Protein AF-A0A1B6JDX1-F1 (afdb_monomer_lite)

Secondary structure (DSSP, 8-state):
---------TT--BHHHHHHHHHHHHHGGGGTSTTHHHHEEEEEEES--S-HHHHTTSPPPTTS----EEEEEEEEEETTEEEEEEE-SSSS-SS-EEEETT--TT---SEEEEEETTEEEEEEEEE-TTSSEEEEEEEEEETTSPPEEEEEEEE-SS----TIIIIIHHHTT-SEEEEEEE-TT--EEEEEEEE--SSS--EEEEEEEETTEEEEEEEEGGGGTS-SSSS-HHHHHHHHHHHHHHHTSEEEB-B---

Sequence (258 aa):
MRTYQPPITPEHHTCVGLGLTLLDRLTALDHRFQGLASGVYLVSCEETVDDITSYIHDDPHPQSVEKEHVMVALKLDIAGRKGLLLLDPGYHIARVVTVMEDELYPHTGWFMQSQEEHCRKDYNYSFSANSNYVVWKVKERRGDGPETLSHSAVFVARPFLTPVDVTERRNLVYNFRSLLSRDTKGHLTAGIYFPVLDNTVGKFTLFYDVNDVKKREKMSFSDFKTMPNMLDEKQQLMIEECNKLLHSSIIAVAFRPT

Radius of gyration: 19.81 Å; chains: 1; bounding box: 51×49×55 Å

Structure (mmCIF, N/CA/C/O backbone):
data_AF-A0A1B6JDX1-F1
#
_entry.id   AF-A0A1B6JDX1-F1
#
loop_
_atom_site.group_PDB
_atom_site.id
_atom_site.type_symbol
_atom_site.label_atom_id
_atom_site.label_alt_id
_atom_site.label_comp_id
_atom_site.label_asym_id
_atom_site.label_entity_id
_atom_site.label_seq_id
_atom_site.pdbx_PDB_ins_code
_atom_site.Cartn_x
_atom_site.Cartn_y
_atom_site.Cartn_z
_atom_site.occupancy
_atom_site.B_iso_or_equiv
_atom_site.auth_seq_id
_atom_site.auth_comp_id
_atom_site.auth_asym_id
_atom_site.auth_atom_id
_atom_site.pdbx_PDB_model_num
ATOM 1 N N . MET A 1 1 ? -13.150 -29.370 -11.778 1.00 43.75 1 MET A N 1
ATOM 2 C CA . MET A 1 1 ? -12.688 -27.997 -11.485 1.00 43.75 1 MET A CA 1
ATOM 3 C C . MET A 1 1 ? -11.330 -28.128 -10.809 1.00 43.75 1 MET A C 1
ATOM 5 O O . MET A 1 1 ? -11.267 -28.787 -9.782 1.00 43.75 1 MET A O 1
ATOM 9 N N . ARG A 1 2 ? -10.228 -27.672 -11.421 1.00 46.66 2 ARG A N 1
ATOM 10 C CA . ARG A 1 2 ? -8.916 -27.701 -10.748 1.00 46.66 2 ARG A CA 1
ATOM 11 C C . ARG A 1 2 ? -8.867 -26.513 -9.791 1.00 46.66 2 ARG A C 1
ATOM 13 O O . ARG A 1 2 ? -8.880 -25.374 -10.243 1.00 46.66 2 ARG A O 1
ATOM 20 N N . THR A 1 3 ? -8.872 -26.780 -8.492 1.00 72.38 3 THR A N 1
ATOM 21 C CA . THR A 1 3 ? -8.746 -25.762 -7.447 1.00 72.38 3 THR A CA 1
ATOM 22 C C . THR A 1 3 ? -7.280 -25.345 -7.375 1.00 72.38 3 THR A C 1
ATOM 24 O O . THR A 1 3 ? -6.446 -26.102 -6.888 1.00 72.38 3 THR A O 1
ATOM 27 N N . TYR A 1 4 ? -6.936 -24.178 -7.925 1.00 70.06 4 TYR A N 1
ATOM 28 C CA . TYR A 1 4 ? -5.593 -23.625 -7.760 1.00 70.06 4 TYR A CA 1
ATOM 29 C C . TYR A 1 4 ? -5.406 -23.158 -6.310 1.00 70.06 4 TYR A C 1
ATOM 31 O O . TYR A 1 4 ? -6.174 -22.324 -5.816 1.00 70.06 4 TYR A O 1
ATOM 39 N N . GLN A 1 5 ? -4.383 -23.695 -5.648 1.00 73.75 5 GLN A N 1
ATOM 40 C CA . GLN A 1 5 ? -3.918 -23.253 -4.338 1.00 73.75 5 GLN A CA 1
ATOM 41 C C . GLN A 1 5 ? -2.601 -22.492 -4.538 1.00 73.75 5 GLN A C 1
ATOM 43 O O . GLN A 1 5 ? -1.624 -23.115 -4.962 1.00 73.75 5 GLN A O 1
ATOM 48 N N . PRO A 1 6 ? -2.566 -21.167 -4.297 1.00 69.56 6 PRO A N 1
ATOM 49 C CA . PRO A 1 6 ? -1.331 -20.406 -4.406 1.00 69.56 6 PRO A CA 1
ATOM 50 C C . PRO A 1 6 ? -0.275 -20.954 -3.434 1.00 69.56 6 PRO A C 1
ATOM 52 O O . PRO A 1 6 ? -0.596 -21.152 -2.259 1.00 69.56 6 PRO A O 1
ATOM 55 N N . PRO A 1 7 ? 0.966 -21.206 -3.883 1.00 67.62 7 PRO A N 1
ATOM 56 C CA . PRO A 1 7 ? 2.040 -21.586 -2.981 1.00 67.62 7 PRO A CA 1
ATOM 57 C C . PRO A 1 7 ? 2.435 -20.366 -2.141 1.00 67.62 7 PRO A C 1
ATOM 59 O O . PRO A 1 7 ? 3.160 -19.494 -2.603 1.00 67.62 7 PRO A O 1
ATOM 62 N N . ILE A 1 8 ? 1.959 -20.296 -0.899 1.00 69.56 8 ILE A N 1
ATOM 63 C CA . ILE A 1 8 ? 2.481 -19.345 0.085 1.00 69.56 8 ILE A CA 1
ATOM 64 C C . ILE A 1 8 ? 3.651 -20.028 0.786 1.00 69.56 8 ILE A C 1
ATOM 66 O O . ILE A 1 8 ? 3.451 -20.949 1.578 1.00 69.56 8 ILE A O 1
ATOM 70 N N . THR A 1 9 ? 4.872 -19.601 0.477 1.00 66.94 9 THR A N 1
ATOM 71 C CA . THR A 1 9 ? 6.084 -20.080 1.153 1.00 66.94 9 THR A CA 1
ATOM 72 C C . THR A 1 9 ? 6.842 -18.907 1.775 1.00 66.94 9 THR A C 1
ATOM 74 O O . THR A 1 9 ? 6.637 -17.768 1.352 1.00 66.94 9 THR A O 1
ATOM 77 N N . PRO A 1 10 ? 7.727 -19.141 2.760 1.00 61.41 10 PRO A N 1
ATOM 78 C CA . PRO A 1 10 ? 8.582 -18.090 3.322 1.00 61.41 10 PRO A CA 1
ATOM 79 C C . PRO A 1 10 ? 9.447 -17.360 2.279 1.00 61.41 10 PRO A C 1
ATOM 81 O O . PRO A 1 10 ? 9.887 -16.240 2.515 1.00 61.41 10 PRO A O 1
ATOM 84 N N . GLU A 1 11 ? 9.675 -17.979 1.119 1.00 63.19 11 GLU A N 1
ATOM 85 C CA . GLU A 1 11 ? 10.422 -17.428 -0.013 1.00 63.19 11 GLU A CA 1
ATOM 86 C C . GLU A 1 11 ? 9.531 -16.649 -1.007 1.00 63.19 11 GLU A C 1
ATOM 88 O O . GLU A 1 11 ? 10.047 -15.973 -1.903 1.00 63.19 11 GLU A O 1
ATOM 93 N N . HIS A 1 12 ? 8.199 -16.711 -0.859 1.00 66.94 12 HIS A N 1
ATOM 94 C CA . HIS A 1 12 ? 7.240 -15.945 -1.660 1.00 66.94 12 HIS A CA 1
ATOM 95 C C . HIS A 1 12 ? 7.016 -14.565 -1.051 1.00 66.94 12 HIS A C 1
ATOM 97 O O . HIS A 1 12 ? 6.224 -14.357 -0.132 1.00 66.94 12 HIS A O 1
ATOM 103 N N . HIS A 1 13 ? 7.702 -13.589 -1.627 1.00 74.81 13 HIS A N 1
ATOM 104 C CA . HIS A 1 13 ? 7.683 -12.215 -1.161 1.00 74.81 13 HIS A CA 1
ATOM 105 C C . HIS A 1 13 ? 6.544 -11.384 -1.778 1.00 74.81 13 HIS A C 1
ATOM 107 O O . HIS A 1 13 ? 6.754 -10.260 -2.234 1.00 74.81 13 HIS A O 1
ATOM 113 N N . THR A 1 14 ? 5.335 -11.935 -1.859 1.00 84.44 14 THR A N 1
ATOM 114 C CA . THR A 1 14 ? 4.159 -11.154 -2.271 1.00 84.44 14 THR A CA 1
ATOM 115 C C . THR A 1 14 ? 3.672 -10.281 -1.118 1.00 84.44 14 THR A C 1
ATOM 117 O O . THR A 1 14 ? 4.041 -10.503 0.038 1.00 84.44 14 THR A O 1
ATOM 120 N N . CYS A 1 15 ? 2.811 -9.298 -1.398 1.00 86.25 15 CYS A N 1
ATOM 121 C CA . CYS A 1 15 ? 2.178 -8.497 -0.344 1.00 86.25 15 CYS A CA 1
ATOM 122 C C . CYS A 1 15 ? 1.490 -9.366 0.722 1.00 86.25 15 CYS A C 1
ATOM 124 O O . CYS A 1 15 ? 1.593 -9.076 1.913 1.00 86.25 15 CYS A O 1
ATOM 126 N N . VAL A 1 16 ? 0.862 -10.474 0.311 1.00 89.31 16 VAL A N 1
ATOM 127 C CA . VAL A 1 16 ? 0.211 -11.429 1.215 1.00 89.31 16 VAL A CA 1
ATOM 128 C C . VAL A 1 16 ? 1.232 -12.177 2.067 1.00 89.31 16 VAL A C 1
ATOM 130 O O . VAL A 1 16 ? 1.099 -12.185 3.290 1.00 89.31 16 VAL A O 1
ATOM 133 N N . GLY A 1 17 ? 2.267 -12.766 1.459 1.00 88.25 17 GLY A N 1
ATOM 134 C CA . GLY A 1 17 ? 3.306 -13.497 2.195 1.00 88.25 17 GLY A CA 1
ATOM 135 C C . GLY A 1 17 ? 4.056 -12.612 3.197 1.00 88.25 17 GLY A C 1
ATO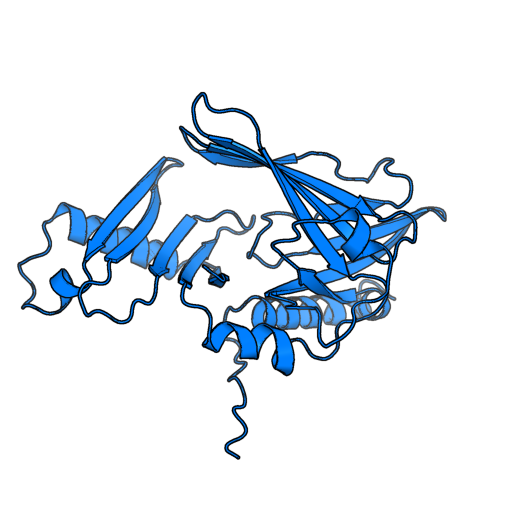M 136 O O . GLY A 1 17 ? 4.237 -12.981 4.363 1.00 88.25 17 GLY A O 1
ATOM 137 N N . LEU A 1 18 ? 4.418 -11.398 2.774 1.00 86.75 18 LEU A N 1
ATOM 138 C CA . LEU A 1 18 ? 5.078 -10.400 3.615 1.00 86.75 18 LEU A CA 1
ATOM 139 C C . LEU A 1 18 ? 4.157 -9.907 4.742 1.00 86.75 18 LEU A C 1
ATOM 141 O O . LEU A 1 18 ? 4.598 -9.798 5.887 1.00 86.75 18 LEU A O 1
ATOM 145 N N . GLY A 1 19 ? 2.876 -9.663 4.447 1.00 90.94 19 GLY A N 1
ATOM 146 C CA . GLY A 1 19 ? 1.871 -9.266 5.435 1.00 90.94 19 GLY A CA 1
ATOM 147 C C . GLY A 1 19 ? 1.651 -10.329 6.511 1.00 90.94 19 GLY A C 1
ATOM 148 O O . GLY A 1 19 ? 1.667 -10.011 7.699 1.00 90.94 19 GLY A O 1
ATOM 149 N N . LEU A 1 20 ? 1.517 -11.597 6.112 1.00 91.38 20 LEU A N 1
ATOM 150 C CA . LEU A 1 20 ? 1.379 -12.729 7.035 1.00 91.38 20 LEU A CA 1
ATOM 151 C C . LEU A 1 20 ? 2.626 -12.907 7.910 1.00 91.38 20 LEU A C 1
ATOM 153 O O . LEU A 1 20 ? 2.506 -13.087 9.119 1.00 91.38 20 LEU A O 1
ATOM 157 N N . THR A 1 21 ? 3.818 -12.790 7.322 1.00 90.31 21 THR A N 1
ATOM 158 C CA . THR A 1 21 ? 5.085 -12.881 8.066 1.00 90.31 21 THR A CA 1
ATOM 159 C C . THR A 1 21 ? 5.226 -11.749 9.082 1.00 90.31 21 THR A C 1
ATOM 161 O O . THR A 1 21 ? 5.662 -11.972 10.212 1.00 90.31 21 THR A O 1
ATOM 164 N N . LEU A 1 22 ? 4.867 -10.518 8.701 1.00 91.44 22 LEU A N 1
ATOM 165 C CA . LEU A 1 22 ? 4.901 -9.377 9.612 1.00 91.44 22 LEU A CA 1
ATOM 166 C C . LEU A 1 22 ? 3.885 -9.545 10.748 1.00 91.44 22 LEU A C 1
ATOM 168 O O . LEU A 1 22 ? 4.229 -9.289 11.900 1.00 91.44 22 LEU A O 1
ATOM 172 N N . LEU A 1 23 ? 2.669 -10.002 10.438 1.00 93.88 23 LEU A N 1
ATOM 173 C CA . LEU A 1 23 ? 1.645 -10.304 11.435 1.00 93.88 23 LEU A CA 1
ATOM 174 C C . LEU A 1 23 ? 2.154 -11.333 12.454 1.00 93.88 23 LEU A C 1
ATOM 176 O O . LEU A 1 23 ? 2.129 -11.050 13.648 1.00 93.88 23 LEU A O 1
ATOM 180 N N . ASP A 1 24 ? 2.681 -12.471 11.996 1.00 93.12 24 ASP A N 1
ATOM 181 C CA . ASP A 1 24 ? 3.236 -13.521 12.860 1.00 93.12 24 ASP A CA 1
ATOM 182 C C . ASP A 1 24 ? 4.321 -12.962 13.797 1.00 93.12 24 ASP A C 1
ATOM 184 O O . ASP A 1 24 ? 4.211 -13.047 15.023 1.00 93.12 24 ASP A O 1
ATOM 188 N N . ARG A 1 25 ? 5.301 -12.239 13.240 1.00 93.50 25 ARG A N 1
ATOM 189 C CA . ARG A 1 25 ? 6.377 -11.612 14.024 1.00 93.50 25 ARG A CA 1
ATOM 190 C C . ARG A 1 25 ? 5.868 -10.601 15.048 1.00 93.50 25 ARG A C 1
ATOM 192 O O . ARG A 1 25 ? 6.407 -10.553 16.150 1.00 93.50 25 ARG A O 1
ATOM 199 N N . LEU A 1 26 ? 4.869 -9.786 14.709 1.00 94.94 26 LEU A N 1
ATOM 200 C CA . LEU A 1 26 ? 4.291 -8.812 15.640 1.00 94.94 26 LEU A CA 1
ATOM 201 C C . LEU A 1 26 ? 3.485 -9.501 16.742 1.00 94.94 26 LEU A C 1
ATOM 203 O O . LEU A 1 26 ? 3.642 -9.152 17.908 1.00 94.94 26 LEU A O 1
ATOM 207 N N . THR A 1 27 ? 2.672 -10.504 16.404 1.00 95.00 27 THR A N 1
ATOM 208 C CA . THR A 1 27 ? 1.908 -11.262 17.407 1.00 95.00 27 THR A CA 1
ATOM 209 C C . THR A 1 27 ? 2.818 -12.011 18.378 1.00 95.00 27 THR A C 1
ATOM 211 O O . THR A 1 27 ? 2.542 -12.039 19.575 1.00 95.00 27 THR A O 1
ATOM 214 N N . ALA A 1 28 ? 3.968 -12.512 17.917 1.00 95.38 28 ALA A N 1
ATOM 215 C CA . ALA A 1 28 ? 4.965 -13.137 18.779 1.00 95.38 28 ALA A CA 1
ATOM 216 C C . ALA A 1 28 ? 5.547 -12.176 19.835 1.00 95.38 28 ALA A C 1
ATOM 218 O O . ALA A 1 28 ? 6.058 -12.636 20.855 1.00 95.38 28 ALA A O 1
ATOM 219 N N . LEU A 1 29 ? 5.458 -10.854 19.639 1.00 96.06 29 LEU A N 1
ATOM 220 C CA . LEU A 1 29 ? 5.912 -9.847 20.606 1.00 96.06 29 LEU A CA 1
ATOM 221 C C . LEU A 1 29 ? 4.898 -9.562 21.726 1.00 96.06 29 LEU A C 1
ATOM 223 O O . LEU A 1 29 ? 5.216 -8.783 22.625 1.00 96.06 29 LEU A O 1
ATOM 227 N N . ASP A 1 30 ? 3.720 -10.192 21.724 1.00 95.81 30 ASP A N 1
ATOM 228 C CA . ASP A 1 30 ? 2.675 -9.968 22.736 1.00 95.81 30 ASP A CA 1
ATOM 229 C C . ASP A 1 30 ? 3.152 -10.270 24.165 1.00 95.81 30 ASP A C 1
ATOM 231 O O . ASP A 1 30 ? 2.824 -9.546 25.101 1.00 95.81 30 ASP A O 1
ATOM 235 N N . HIS A 1 31 ? 4.050 -11.250 24.329 1.00 94.19 31 HIS A N 1
ATOM 236 C CA . HIS A 1 31 ? 4.693 -11.546 25.617 1.00 94.19 31 HIS A CA 1
ATOM 237 C C . HIS A 1 31 ? 5.446 -10.342 26.214 1.00 94.19 31 HIS A C 1
ATOM 239 O O . HIS A 1 31 ? 5.640 -10.270 27.426 1.00 94.19 31 HIS A O 1
ATOM 245 N N . ARG A 1 32 ? 5.905 -9.414 25.364 1.00 96.19 32 ARG A N 1
ATOM 246 C CA . ARG A 1 32 ? 6.626 -8.196 25.753 1.00 96.19 32 ARG A CA 1
ATOM 247 C C . ARG A 1 32 ? 5.727 -6.962 25.744 1.00 96.19 32 ARG A C 1
ATOM 249 O O . ARG A 1 32 ? 5.990 -6.017 26.483 1.00 96.19 32 ARG A O 1
ATOM 256 N N . PHE A 1 33 ? 4.698 -6.967 24.903 1.00 93.56 33 PHE A N 1
ATOM 257 C CA . PHE A 1 33 ? 3.734 -5.887 24.723 1.00 93.56 33 PHE A CA 1
ATOM 258 C C . PHE A 1 33 ? 2.317 -6.458 24.795 1.00 93.56 33 PHE A C 1
ATOM 260 O O . PHE A 1 33 ? 1.699 -6.740 23.772 1.00 93.56 33 PHE A O 1
ATOM 267 N N . GLN A 1 34 ? 1.821 -6.652 26.014 1.00 93.31 34 GLN A N 1
ATOM 268 C CA . GLN A 1 34 ? 0.542 -7.317 26.252 1.00 93.31 34 GLN A CA 1
ATOM 269 C C . GLN A 1 34 ? -0.614 -6.617 25.520 1.00 93.31 34 GLN A C 1
ATOM 271 O O . GLN A 1 34 ? -0.806 -5.409 25.661 1.00 93.31 34 GLN A O 1
ATOM 276 N N . GLY A 1 35 ? -1.408 -7.390 24.775 1.00 90.75 35 GLY A N 1
ATOM 277 C CA . GLY A 1 35 ? -2.540 -6.881 23.998 1.00 90.75 35 GLY A CA 1
ATOM 278 C C . GLY A 1 35 ? -2.170 -6.436 22.581 1.00 90.75 35 GLY A C 1
ATOM 279 O O . GLY A 1 35 ? -3.045 -6.014 21.828 1.00 90.75 35 GLY A O 1
ATOM 280 N N . LEU A 1 36 ? -0.902 -6.560 22.181 1.00 93.88 36 LEU A N 1
ATOM 281 C CA . LEU A 1 36 ? -0.477 -6.314 20.807 1.00 93.88 36 LEU A CA 1
ATOM 282 C C . LEU A 1 36 ? -1.144 -7.304 19.847 1.00 93.88 36 LEU A C 1
ATOM 284 O O . LEU A 1 36 ? -1.672 -6.888 18.818 1.00 93.88 36 LEU A O 1
ATOM 288 N N . ALA A 1 37 ? -1.183 -8.595 20.188 1.00 94.56 37 ALA A N 1
ATOM 289 C CA . ALA A 1 37 ? -1.722 -9.616 19.290 1.00 94.56 37 ALA A CA 1
ATOM 290 C C . ALA A 1 37 ? -3.211 -9.409 18.964 1.00 94.56 37 ALA A C 1
ATOM 292 O O . ALA A 1 37 ? -3.641 -9.714 17.856 1.00 94.56 37 ALA A O 1
ATOM 293 N N . SER A 1 38 ? -3.999 -8.852 19.890 1.00 94.00 38 SER A N 1
ATOM 294 C CA . SER A 1 38 ? -5.417 -8.544 19.652 1.00 94.00 38 SER A CA 1
ATOM 295 C C . SER A 1 38 ? -5.635 -7.243 18.869 1.00 94.00 38 SER A C 1
ATOM 297 O O . SER A 1 38 ? -6.726 -7.012 18.341 1.00 94.00 38 SER A O 1
ATOM 299 N N . GLY A 1 39 ? -4.611 -6.391 18.792 1.00 94.81 39 GLY A N 1
ATOM 300 C CA . GLY A 1 39 ? -4.643 -5.117 18.082 1.00 94.81 39 GLY A CA 1
ATOM 301 C C . GLY A 1 39 ? -4.182 -5.191 16.626 1.00 94.81 39 GLY A C 1
ATOM 302 O O . GLY A 1 39 ? -4.542 -4.296 15.859 1.00 94.81 39 GLY A O 1
ATOM 303 N N . VAL A 1 40 ? -3.407 -6.215 16.240 1.00 97.06 40 VAL A N 1
ATOM 304 C CA . VAL A 1 40 ? -2.832 -6.360 14.889 1.00 97.06 40 VAL A CA 1
ATOM 305 C C . VAL A 1 40 ? -3.696 -7.262 14.000 1.00 97.06 40 VAL A C 1
ATOM 307 O O . VAL A 1 40 ? -4.130 -8.331 14.419 1.00 97.06 40 VAL A O 1
ATOM 310 N N . TYR A 1 41 ? -3.938 -6.853 12.754 1.00 97.75 41 TYR A N 1
ATOM 311 C CA . TYR A 1 41 ? -4.711 -7.621 11.773 1.00 97.75 41 TYR A CA 1
ATOM 312 C C . TYR A 1 41 ? -4.370 -7.214 10.333 1.00 97.75 41 TYR A C 1
ATOM 314 O O . TYR A 1 41 ? -3.788 -6.158 10.097 1.00 97.75 41 TYR A O 1
ATOM 322 N N . LEU A 1 42 ? -4.733 -8.050 9.357 1.00 96.88 42 LEU A N 1
ATOM 323 C CA . LEU A 1 42 ? -4.614 -7.709 7.937 1.00 96.88 42 LEU A CA 1
ATOM 324 C C . LEU A 1 42 ? -5.799 -6.866 7.471 1.00 96.88 42 LEU A C 1
ATOM 326 O O . LEU A 1 42 ? -6.938 -7.119 7.868 1.00 96.88 42 LEU A O 1
ATOM 330 N N . VAL A 1 43 ? -5.533 -5.913 6.583 1.00 96.69 43 VAL A N 1
ATOM 331 C CA . VAL A 1 43 ? -6.531 -5.038 5.955 1.00 96.69 43 VAL A CA 1
ATOM 332 C C . VAL A 1 43 ? -6.418 -5.107 4.439 1.00 96.69 43 VAL A C 1
ATOM 334 O O . VAL A 1 43 ? -5.316 -5.173 3.895 1.00 96.69 43 VAL A O 1
ATOM 337 N N . SER A 1 44 ? -7.559 -5.110 3.752 1.00 94.69 44 SER A N 1
ATOM 338 C CA . SER A 1 44 ? -7.610 -5.157 2.288 1.00 94.69 44 SER A CA 1
ATOM 339 C C . SER A 1 44 ? -7.520 -3.755 1.692 1.00 94.69 44 SER A C 1
ATOM 341 O O . SER A 1 44 ? -8.183 -2.844 2.196 1.00 94.69 44 SER A O 1
ATOM 343 N N . CYS A 1 45 ? -6.793 -3.607 0.590 1.00 93.88 45 CYS A N 1
ATOM 344 C CA . CYS A 1 45 ? -6.593 -2.346 -0.112 1.00 93.88 45 CYS A CA 1
ATOM 345 C C . CYS A 1 45 ? -7.073 -2.440 -1.568 1.00 93.88 45 CYS A C 1
ATOM 347 O O . CYS A 1 45 ? -6.799 -3.426 -2.255 1.00 93.88 45 CYS A O 1
ATOM 349 N N . GLU A 1 46 ? -7.782 -1.405 -2.006 1.00 92.44 46 GLU A N 1
ATOM 350 C CA . GLU A 1 46 ? -8.093 -1.107 -3.404 1.00 92.44 46 GLU A CA 1
ATOM 351 C C . GLU A 1 46 ? -7.147 0.008 -3.864 1.00 92.44 46 GLU A C 1
ATOM 353 O O . GLU A 1 46 ? -7.198 1.112 -3.314 1.00 92.44 46 GLU A O 1
ATOM 358 N N . GLU A 1 47 ? -6.250 -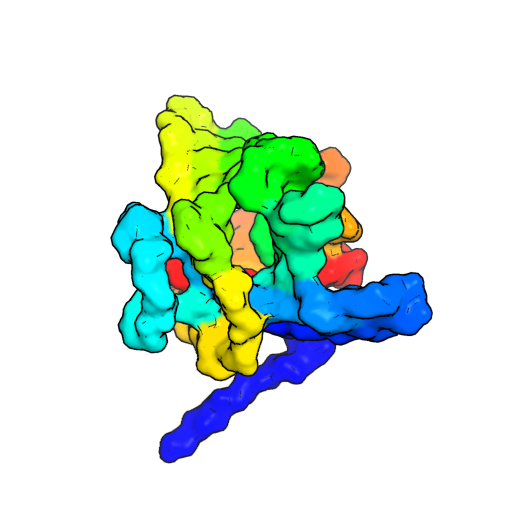0.274 -4.807 1.00 87.81 47 GLU A N 1
ATOM 359 C CA . GLU A 1 47 ? -5.181 0.646 -5.209 1.00 87.81 47 GLU A CA 1
ATOM 360 C C . GLU A 1 47 ? -5.683 1.746 -6.140 1.00 87.81 47 GLU A C 1
ATOM 362 O O . GLU A 1 47 ? -5.191 2.873 -6.062 1.00 87.81 47 GLU A O 1
ATOM 367 N N . THR A 1 48 ? -6.668 1.451 -6.988 1.00 84.38 48 THR A N 1
ATOM 368 C CA . THR A 1 48 ? -7.206 2.427 -7.943 1.00 84.38 48 THR A CA 1
ATOM 369 C C . THR A 1 48 ? -8.707 2.577 -7.753 1.00 84.38 48 THR A C 1
ATOM 371 O O . THR A 1 48 ? -9.480 1.703 -8.134 1.00 84.38 48 THR A O 1
ATOM 374 N N . VAL A 1 49 ? -9.124 3.697 -7.155 1.00 90.81 49 VAL A N 1
ATOM 375 C CA . VAL A 1 49 ? -10.538 4.025 -6.946 1.00 90.81 49 VAL A CA 1
ATOM 376 C C . VAL A 1 49 ? -10.869 5.337 -7.653 1.00 90.81 49 VAL A C 1
ATOM 378 O O . VAL A 1 49 ? -10.432 6.405 -7.222 1.00 90.81 49 VAL A O 1
ATOM 381 N N . ASP A 1 50 ? -11.660 5.251 -8.724 1.00 88.38 50 ASP A N 1
ATOM 382 C CA . ASP A 1 50 ? -12.061 6.411 -9.532 1.00 88.38 50 ASP A CA 1
ATOM 383 C C . ASP A 1 50 ? -12.990 7.357 -8.758 1.00 88.38 50 ASP A C 1
ATOM 385 O O . ASP A 1 50 ? -12.725 8.555 -8.646 1.00 88.38 50 ASP A O 1
ATOM 389 N N . ASP A 1 51 ? -14.064 6.812 -8.179 1.00 91.69 51 ASP A N 1
ATOM 390 C CA . ASP A 1 51 ? -14.999 7.542 -7.322 1.00 91.69 51 ASP A CA 1
ATOM 391 C C . ASP A 1 51 ? -14.865 7.071 -5.872 1.00 91.69 51 ASP A C 1
ATOM 393 O O . ASP A 1 51 ? -15.566 6.172 -5.396 1.00 91.69 51 ASP A O 1
ATOM 397 N N . ILE A 1 52 ? -13.930 7.701 -5.160 1.00 93.19 52 ILE A N 1
ATOM 398 C CA . ILE A 1 52 ? -13.669 7.396 -3.754 1.00 93.19 52 ILE A CA 1
ATOM 399 C C . ILE A 1 52 ? -14.879 7.676 -2.862 1.00 93.19 52 ILE A C 1
ATOM 401 O O . ILE A 1 52 ? -15.074 6.971 -1.876 1.00 93.19 52 ILE A O 1
ATOM 405 N N . THR A 1 53 ? -15.698 8.680 -3.188 1.00 92.00 53 THR A N 1
ATOM 406 C CA . THR A 1 53 ? -16.835 9.081 -2.355 1.00 92.00 53 THR A CA 1
ATOM 407 C C . THR A 1 53 ? -17.915 8.011 -2.369 1.00 92.00 53 THR A C 1
ATOM 409 O O . THR A 1 53 ? -18.383 7.619 -1.300 1.00 92.00 53 THR A O 1
ATOM 412 N N . SER A 1 54 ? -18.261 7.497 -3.550 1.00 90.69 54 SER A N 1
ATOM 413 C CA . SER A 1 54 ? -19.214 6.391 -3.667 1.00 90.69 54 SER A CA 1
ATOM 414 C C . SER A 1 54 ? -18.647 5.091 -3.091 1.00 90.69 54 SER A C 1
ATOM 416 O O . SER A 1 54 ? -19.360 4.368 -2.401 1.00 90.69 54 SER A O 1
ATOM 418 N N . TYR A 1 55 ? -17.356 4.809 -3.307 1.00 91.25 55 TYR A N 1
ATOM 419 C CA . TYR A 1 55 ? -16.734 3.557 -2.858 1.00 91.25 55 TYR A CA 1
ATOM 420 C C . TYR A 1 55 ? -16.749 3.382 -1.331 1.00 91.25 55 TYR A C 1
ATOM 422 O O . TYR A 1 55 ? -16.990 2.284 -0.837 1.00 91.25 55 TYR A O 1
ATOM 430 N N . ILE A 1 56 ? -16.489 4.452 -0.569 1.00 93.25 56 ILE A N 1
ATOM 431 C CA . ILE A 1 56 ? -16.375 4.380 0.901 1.00 93.25 56 ILE A CA 1
ATOM 432 C C . ILE A 1 56 ? -17.714 4.519 1.639 1.00 93.25 56 ILE A C 1
ATOM 434 O O . ILE A 1 56 ? -17.736 4.452 2.874 1.00 93.25 56 ILE A O 1
ATOM 438 N N . HIS A 1 57 ? -18.807 4.766 0.910 1.00 88.31 57 HIS A N 1
ATOM 439 C CA . HIS A 1 57 ? -20.133 4.941 1.499 1.00 88.31 57 HIS A CA 1
ATOM 440 C C . HIS A 1 57 ? -20.620 3.645 2.157 1.00 88.31 57 HIS A C 1
ATOM 442 O O . HIS A 1 57 ? -21.078 3.665 3.300 1.00 88.31 57 HIS A O 1
ATOM 448 N N . ASP A 1 58 ? -20.450 2.523 1.456 1.00 83.69 58 ASP A N 1
ATOM 449 C CA . ASP A 1 58 ? -20.952 1.217 1.867 1.00 83.69 58 ASP A CA 1
ATOM 450 C C . ASP A 1 58 ? -19.826 0.246 2.247 1.00 83.69 58 ASP A C 1
ATOM 452 O O . ASP A 1 58 ? -18.642 0.424 1.935 1.00 83.69 58 ASP A O 1
ATOM 456 N N . ASP A 1 59 ? -20.213 -0.826 2.933 1.00 82.62 59 ASP A N 1
ATOM 457 C CA . ASP A 1 59 ? -19.344 -1.976 3.151 1.00 82.62 59 ASP A CA 1
ATOM 458 C C . ASP A 1 59 ? -18.954 -2.621 1.805 1.00 82.62 59 ASP A C 1
ATOM 460 O O . ASP A 1 59 ? -19.767 -2.678 0.878 1.00 82.62 59 ASP A O 1
ATOM 464 N N . PRO A 1 60 ? -17.733 -3.171 1.687 1.00 80.81 60 PRO A N 1
ATOM 465 C CA . PRO A 1 60 ? -17.257 -3.743 0.436 1.00 80.81 60 PRO A CA 1
ATOM 466 C C . PRO A 1 60 ? -18.111 -4.950 0.024 1.00 80.81 60 PRO A C 1
ATOM 468 O O . PRO A 1 60 ? -18.113 -5.978 0.706 1.00 80.81 60 PRO A O 1
ATOM 471 N N . HIS A 1 61 ? -18.804 -4.850 -1.114 1.00 79.00 61 HIS A N 1
ATOM 472 C CA . HIS A 1 61 ? -19.585 -5.955 -1.665 1.00 79.00 61 HIS A CA 1
ATOM 473 C C . HIS A 1 61 ? -18.675 -6.906 -2.471 1.00 79.00 61 HIS A C 1
ATOM 475 O O . HIS A 1 61 ? -17.938 -6.441 -3.338 1.00 79.00 61 HIS A O 1
ATOM 481 N N . PRO A 1 62 ? -18.716 -8.239 -2.265 1.00 76.75 62 PRO A N 1
ATOM 482 C CA . PRO A 1 62 ? -17.761 -9.174 -2.879 1.00 76.75 62 PRO A CA 1
ATOM 483 C C . PRO A 1 62 ? -17.664 -9.127 -4.411 1.00 76.75 62 PRO A C 1
ATOM 485 O O . PRO A 1 62 ? -16.640 -9.501 -4.969 1.00 76.75 62 PRO A O 1
ATOM 488 N N . GLN A 1 63 ? -18.729 -8.698 -5.092 1.00 76.00 63 GLN A N 1
ATOM 489 C CA . GLN A 1 63 ? -18.778 -8.606 -6.558 1.00 76.00 63 GLN A CA 1
ATOM 490 C C . GLN A 1 63 ? -18.252 -7.278 -7.121 1.00 76.00 63 GLN A C 1
ATOM 492 O O . GLN A 1 63 ? -18.105 -7.165 -8.331 1.00 76.00 63 GLN A O 1
ATOM 497 N N . SER A 1 64 ? -18.012 -6.275 -6.275 1.00 77.25 64 SER A N 1
ATOM 498 C CA . SER A 1 64 ? -17.624 -4.921 -6.689 1.00 77.25 64 SER A CA 1
ATOM 499 C C . SER A 1 64 ? -16.242 -4.522 -6.174 1.00 77.25 64 SER A C 1
ATOM 501 O O . SER A 1 64 ? -15.936 -3.334 -6.112 1.00 77.25 64 SER A O 1
ATOM 503 N N . VAL A 1 65 ? -15.445 -5.491 -5.716 1.00 84.00 65 VAL A N 1
ATOM 504 C CA . VAL A 1 65 ? -14.146 -5.234 -5.090 1.00 84.00 65 VAL A CA 1
ATOM 505 C C . VAL A 1 65 ? -13.054 -6.119 -5.667 1.00 84.00 65 VAL A C 1
ATOM 507 O O . VAL A 1 65 ? -13.220 -7.336 -5.810 1.00 84.00 65 VAL A O 1
ATOM 510 N N . GLU A 1 66 ? -11.899 -5.516 -5.920 1.00 82.94 66 GLU A N 1
ATOM 511 C CA . GLU A 1 66 ? -10.734 -6.223 -6.428 1.00 82.94 66 GLU A CA 1
ATOM 512 C C . GLU A 1 66 ? -9.830 -6.690 -5.287 1.00 82.94 66 GLU A C 1
ATOM 514 O O . GLU A 1 66 ? -9.431 -7.856 -5.266 1.00 82.94 66 GLU A O 1
ATOM 519 N N . LYS A 1 67 ? -9.598 -5.846 -4.274 1.00 88.00 67 LYS A N 1
ATOM 520 C CA . LYS A 1 67 ? -8.696 -6.116 -3.137 1.00 88.00 67 LYS A CA 1
ATOM 521 C C . LYS A 1 67 ? -7.292 -6.500 -3.614 1.00 88.00 67 LYS A C 1
ATOM 523 O O . LYS A 1 67 ? -6.753 -7.554 -3.265 1.00 88.00 67 LYS A O 1
ATOM 528 N N . GLU A 1 68 ? -6.730 -5.628 -4.444 1.00 87.94 68 GLU A N 1
ATOM 529 C CA . GLU A 1 68 ? -5.454 -5.793 -5.148 1.00 87.94 68 GLU A CA 1
ATOM 530 C C . GLU A 1 68 ? -4.253 -5.912 -4.206 1.00 87.94 68 GLU A C 1
ATOM 532 O O . GLU A 1 68 ? -3.245 -6.513 -4.573 1.00 87.94 68 GLU A O 1
ATOM 537 N N . HIS A 1 69 ? -4.366 -5.378 -2.986 1.00 90.56 69 HIS A N 1
ATOM 538 C CA . HIS A 1 69 ? -3.273 -5.346 -2.021 1.00 90.56 69 HIS A CA 1
ATOM 539 C C . HIS A 1 69 ? -3.732 -5.637 -0.590 1.00 90.56 69 HIS A C 1
ATOM 541 O O . HIS A 1 69 ? -4.918 -5.568 -0.253 1.00 90.56 69 HIS A O 1
ATOM 547 N N . VAL A 1 70 ? -2.769 -5.962 0.271 1.00 92.25 70 VAL A N 1
ATOM 548 C CA . VAL A 1 70 ? -2.975 -6.196 1.700 1.00 92.25 70 VAL A CA 1
ATOM 549 C C . VAL A 1 70 ? -1.890 -5.504 2.515 1.00 92.25 70 VAL A C 1
ATOM 551 O O . VAL A 1 70 ? -0.716 -5.501 2.151 1.00 92.25 70 VAL A O 1
ATOM 554 N N . MET A 1 71 ? -2.289 -4.932 3.646 1.00 94.44 71 MET A N 1
ATOM 555 C CA . MET A 1 71 ? -1.386 -4.304 4.610 1.00 94.44 71 MET A CA 1
ATOM 556 C C . MET A 1 71 ? -1.648 -4.873 6.005 1.00 94.44 71 MET A C 1
ATOM 558 O O . MET A 1 71 ? -2.687 -5.489 6.253 1.00 94.44 71 MET A O 1
ATOM 562 N N . VAL A 1 72 ? -0.724 -4.643 6.934 1.00 96.50 72 VAL A N 1
ATOM 563 C CA . VAL A 1 72 ? -0.941 -4.907 8.359 1.00 96.50 72 VAL A CA 1
ATOM 564 C C . VAL A 1 72 ? -1.406 -3.616 9.027 1.00 96.50 72 VAL A C 1
ATOM 566 O O . VAL A 1 72 ? -0.820 -2.556 8.819 1.00 96.50 72 VAL A O 1
ATOM 569 N N . ALA A 1 73 ? -2.449 -3.697 9.845 1.00 97.69 73 ALA A N 1
ATOM 570 C CA . ALA A 1 73 ? -2.932 -2.600 10.666 1.00 97.69 73 ALA A CA 1
ATOM 571 C C . ALA A 1 73 ? -2.789 -2.945 12.152 1.00 97.69 73 ALA A C 1
ATOM 573 O O . ALA A 1 73 ? -3.029 -4.083 12.548 1.00 97.69 73 ALA A O 1
ATOM 574 N N . LEU A 1 74 ? -2.435 -1.959 12.976 1.00 97.38 74 LEU A N 1
ATOM 575 C CA . LEU A 1 74 ? -2.449 -2.046 14.438 1.00 97.38 74 LEU A CA 1
ATOM 576 C C . LEU A 1 74 ? -3.368 -0.965 15.005 1.00 97.38 74 LEU A C 1
ATOM 578 O O . LEU A 1 74 ? -3.147 0.218 14.756 1.00 97.38 74 LEU A O 1
ATOM 582 N N . LYS A 1 75 ? -4.373 -1.365 15.788 1.00 96.50 75 LYS A N 1
ATOM 583 C CA . LYS A 1 75 ? -5.248 -0.439 16.525 1.00 96.50 75 LYS A CA 1
ATOM 584 C C . LYS A 1 75 ? -4.464 0.357 17.560 1.00 96.50 75 LYS A C 1
ATOM 586 O O . LYS A 1 75 ? -3.667 -0.202 18.309 1.00 96.50 75 LYS A O 1
ATOM 591 N N . LEU A 1 76 ? -4.744 1.653 17.617 1.00 93.75 76 LEU A N 1
ATOM 592 C CA . LEU A 1 76 ? -4.230 2.569 18.621 1.00 93.75 76 LEU A CA 1
ATOM 593 C C . LEU A 1 76 ? -5.376 3.171 19.427 1.00 93.75 76 LEU A C 1
ATOM 595 O O . LEU A 1 76 ? -6.404 3.560 18.872 1.00 93.75 76 LEU A O 1
ATOM 599 N N . ASP A 1 77 ? -5.136 3.310 20.724 1.00 94.75 77 ASP A N 1
ATOM 600 C CA . ASP A 1 77 ? -5.890 4.178 21.620 1.00 94.75 77 ASP A CA 1
ATOM 601 C C . ASP A 1 77 ? -4.873 4.990 22.428 1.00 94.75 77 ASP A C 1
ATOM 603 O O . ASP A 1 77 ? -4.075 4.435 23.187 1.00 94.75 77 ASP A O 1
ATOM 607 N N . ILE A 1 78 ? -4.843 6.303 22.199 1.00 93.44 78 ILE A N 1
ATOM 608 C CA . ILE A 1 78 ? -3.933 7.225 22.877 1.00 93.44 78 ILE A CA 1
ATOM 609 C C . ILE A 1 78 ? -4.777 8.249 23.622 1.00 93.44 78 ILE A C 1
ATOM 611 O O . ILE A 1 78 ? -5.268 9.214 23.034 1.00 93.44 78 ILE A O 1
ATOM 615 N N . ALA A 1 79 ? -4.909 8.048 24.933 1.00 94.56 79 ALA A N 1
ATOM 616 C CA . ALA A 1 79 ? -5.720 8.895 25.806 1.00 94.56 79 ALA A CA 1
ATOM 617 C C . ALA A 1 79 ? -7.181 9.032 25.319 1.00 94.56 79 ALA A C 1
ATOM 619 O O . ALA A 1 79 ? -7.735 10.129 25.309 1.00 94.56 79 ALA A O 1
ATOM 620 N N . GLY A 1 80 ? -7.793 7.924 24.882 1.00 96.06 80 GLY A N 1
ATOM 621 C CA . GLY A 1 80 ? -9.168 7.871 24.378 1.00 96.06 80 GLY A CA 1
ATOM 622 C C . GLY A 1 80 ? -9.316 8.259 22.905 1.00 96.06 80 GLY A C 1
ATOM 623 O O . GLY A 1 80 ? -10.422 8.210 22.367 1.00 96.06 80 GLY A O 1
ATOM 624 N N . ARG A 1 81 ? -8.222 8.651 22.240 1.00 97.12 81 ARG A N 1
ATOM 625 C CA . ARG A 1 81 ? -8.205 9.016 20.819 1.00 97.12 81 ARG A CA 1
ATOM 626 C C . ARG A 1 81 ? -7.806 7.800 20.003 1.00 97.12 81 ARG A C 1
ATOM 628 O O . ARG A 1 81 ? -6.707 7.266 20.173 1.00 97.12 81 ARG A O 1
ATOM 635 N N . LYS A 1 82 ? -8.703 7.363 19.127 1.00 97.56 82 LYS A N 1
ATOM 636 C CA . LYS A 1 82 ? -8.517 6.161 18.319 1.00 97.56 82 LYS A CA 1
ATOM 637 C C . LYS A 1 82 ? -7.685 6.449 17.077 1.00 97.56 82 LYS A C 1
ATOM 639 O O . LYS A 1 82 ? -7.698 7.550 16.524 1.00 97.56 82 LYS A O 1
ATOM 644 N N . GLY A 1 83 ? -6.981 5.425 16.623 1.00 97.69 83 GLY A N 1
ATOM 645 C CA . GLY A 1 83 ? -6.232 5.470 15.381 1.00 97.69 83 GLY A CA 1
ATOM 646 C C . GLY A 1 83 ? -5.744 4.101 14.937 1.00 97.69 83 GLY A C 1
ATOM 647 O O . GLY A 1 83 ? -6.072 3.068 15.527 1.00 97.69 83 GLY A O 1
ATOM 648 N N . LEU A 1 84 ? -4.933 4.108 13.887 1.00 97.81 84 LEU A N 1
ATOM 649 C CA . LEU A 1 84 ? -4.277 2.941 13.324 1.00 97.81 84 LEU A CA 1
ATOM 650 C C . LEU A 1 84 ? -2.823 3.267 12.988 1.00 97.81 84 LEU A C 1
ATOM 652 O O . LEU A 1 84 ? -2.519 4.343 12.474 1.00 97.81 84 LEU A O 1
ATOM 656 N N . LEU A 1 85 ? -1.936 2.303 13.213 1.00 97.44 85 LEU A N 1
ATOM 657 C CA . LEU A 1 85 ? -0.692 2.216 12.457 1.00 97.44 85 LEU A CA 1
ATOM 658 C C . LEU A 1 85 ? -0.936 1.336 11.239 1.00 97.44 85 LEU A C 1
ATOM 660 O O . LEU A 1 85 ? -1.388 0.203 11.389 1.00 97.44 85 LEU A O 1
ATOM 664 N N . LEU A 1 86 ? -0.611 1.838 10.055 1.00 96.88 86 LEU A N 1
ATOM 665 C CA . LEU A 1 86 ? -0.563 1.063 8.825 1.00 96.88 86 LEU A CA 1
ATOM 666 C C . LEU A 1 86 ? 0.887 0.694 8.531 1.00 96.88 86 LEU A C 1
ATOM 668 O O . LEU A 1 86 ? 1.765 1.559 8.458 1.00 96.88 86 LEU A O 1
ATOM 672 N N . LEU A 1 87 ? 1.123 -0.604 8.378 1.00 94.25 87 LEU A N 1
ATOM 673 C CA . LEU A 1 87 ? 2.409 -1.193 8.058 1.00 94.25 87 LEU A CA 1
ATOM 674 C C . LEU A 1 87 ? 2.281 -1.922 6.724 1.00 94.25 87 LEU A C 1
ATOM 676 O O . LEU A 1 87 ? 1.616 -2.953 6.611 1.00 94.25 87 LEU A O 1
ATOM 680 N N . ASP A 1 88 ? 2.936 -1.372 5.713 1.00 90.06 88 ASP A N 1
ATOM 681 C CA . ASP A 1 88 ? 3.110 -2.023 4.425 1.00 90.06 88 ASP A CA 1
ATOM 682 C C . ASP A 1 88 ? 4.518 -2.624 4.392 1.00 90.06 88 ASP A C 1
ATOM 684 O O . ASP A 1 88 ? 5.482 -1.853 4.392 1.00 90.06 88 ASP A O 1
ATOM 688 N N . PRO A 1 89 ? 4.686 -3.958 4.432 1.00 80.25 89 PRO A N 1
ATOM 689 C CA . PRO A 1 89 ? 5.998 -4.597 4.487 1.00 80.25 89 PRO A CA 1
ATOM 690 C C . PRO A 1 89 ? 6.735 -4.514 3.138 1.00 80.25 89 PRO A C 1
ATOM 692 O O . PRO A 1 89 ? 7.091 -5.525 2.546 1.00 80.25 89 PRO A O 1
ATOM 695 N N . GLY A 1 90 ? 6.997 -3.299 2.654 1.00 63.47 90 GLY A N 1
ATOM 696 C CA . GLY A 1 90 ? 7.791 -3.049 1.460 1.00 63.47 90 GLY A CA 1
ATOM 697 C C . GLY A 1 90 ? 7.028 -3.219 0.146 1.00 63.47 90 GLY A C 1
ATOM 698 O O . GLY A 1 90 ? 7.632 -3.633 -0.840 1.00 63.47 90 GLY A O 1
ATOM 699 N N . TYR A 1 91 ? 5.736 -2.887 0.075 1.00 73.56 91 TYR A N 1
ATOM 700 C CA . TYR A 1 91 ? 5.030 -2.810 -1.208 1.00 73.56 91 TYR A CA 1
ATOM 701 C C . TYR A 1 91 ? 4.848 -1.360 -1.679 1.00 73.56 91 TYR A C 1
ATOM 703 O O . TYR A 1 91 ? 5.487 -0.952 -2.652 1.00 73.56 91 TYR A O 1
ATOM 711 N N . HIS A 1 92 ? 4.085 -0.529 -0.965 1.00 74.88 92 HIS A N 1
ATOM 712 C CA . HIS A 1 92 ? 3.879 0.877 -1.351 1.00 74.88 92 HIS A CA 1
ATOM 713 C C . HIS A 1 92 ? 4.609 1.886 -0.484 1.00 74.88 92 HIS A C 1
ATOM 715 O O . HIS A 1 92 ? 5.008 2.928 -1.002 1.00 74.88 92 HIS A O 1
ATOM 721 N N . ILE A 1 93 ? 4.793 1.601 0.806 1.00 79.00 93 ILE A N 1
ATOM 722 C CA . ILE A 1 93 ? 5.267 2.589 1.781 1.00 79.00 93 ILE A CA 1
ATOM 723 C C . ILE A 1 93 ? 6.551 2.110 2.454 1.00 79.00 93 ILE A C 1
ATOM 725 O O . ILE A 1 93 ? 6.660 0.977 2.907 1.00 79.00 93 ILE A O 1
ATOM 729 N N . ALA A 1 94 ? 7.519 3.016 2.550 1.00 76.50 94 ALA A N 1
ATOM 730 C CA . ALA A 1 94 ? 8.810 2.821 3.209 1.00 76.50 94 ALA A CA 1
ATOM 731 C C . ALA A 1 94 ? 8.743 3.080 4.736 1.00 76.50 94 ALA A C 1
ATOM 733 O O . ALA A 1 94 ? 9.737 3.162 5.447 1.00 76.50 94 ALA A O 1
ATOM 734 N N . ARG A 1 95 ? 7.553 3.303 5.290 1.00 86.25 95 ARG A N 1
ATOM 735 C CA . ARG A 1 95 ? 7.404 3.706 6.688 1.00 86.25 95 ARG A CA 1
ATOM 736 C C . ARG A 1 95 ? 6.087 3.234 7.261 1.00 86.25 95 ARG A C 1
ATOM 738 O O . ARG A 1 95 ? 5.124 3.014 6.534 1.00 86.25 95 ARG A O 1
ATOM 745 N N . VAL A 1 96 ? 6.047 3.176 8.584 1.00 92.00 96 VAL A N 1
ATOM 746 C CA . VAL A 1 96 ? 4.789 3.078 9.318 1.00 92.00 96 VAL A CA 1
ATOM 747 C C . VAL A 1 96 ? 4.051 4.411 9.203 1.00 92.00 96 VAL A C 1
ATOM 749 O O . VAL A 1 96 ? 4.652 5.473 9.405 1.00 92.00 96 VAL A O 1
ATOM 752 N N . VAL A 1 97 ? 2.761 4.347 8.876 1.00 95.75 97 VAL A N 1
ATOM 753 C CA . VAL A 1 97 ? 1.871 5.510 8.803 1.00 95.75 97 VAL A CA 1
ATOM 754 C C . VAL A 1 97 ? 0.917 5.487 9.986 1.00 95.75 97 VAL A C 1
ATOM 756 O O . VAL A 1 97 ? 0.175 4.528 10.166 1.00 95.75 97 VAL A O 1
ATOM 759 N N . THR A 1 98 ? 0.906 6.559 10.767 1.00 98.00 98 THR A N 1
ATOM 760 C CA . THR A 1 98 ? -0.054 6.768 11.855 1.00 98.00 98 THR A CA 1
ATOM 761 C C . THR A 1 98 ? -1.247 7.569 11.353 1.00 98.00 98 THR A C 1
ATOM 763 O O . THR A 1 98 ? -1.090 8.717 10.925 1.00 98.00 98 THR A O 1
ATOM 766 N N . VAL A 1 99 ? -2.439 6.991 11.454 1.00 98.44 99 VAL A N 1
ATOM 767 C CA . VAL A 1 99 ? -3.716 7.604 11.080 1.00 98.44 99 VAL A CA 1
ATOM 768 C C . VAL A 1 99 ? -4.554 7.734 12.349 1.00 98.44 99 VAL A C 1
ATOM 770 O O . VAL A 1 99 ? -4.893 6.727 12.957 1.00 98.44 99 VAL A O 1
ATOM 773 N N . MET A 1 100 ? -4.861 8.955 12.780 1.00 98.31 100 MET A N 1
ATOM 774 C CA . MET A 1 100 ? -5.689 9.223 13.958 1.00 98.31 100 MET A CA 1
ATOM 775 C C . MET A 1 100 ? -7.059 9.679 13.468 1.00 98.31 100 MET A C 1
ATOM 777 O O . MET A 1 100 ? -7.121 10.378 12.457 1.00 98.31 100 MET A O 1
ATOM 781 N N . GLU A 1 101 ? -8.135 9.304 14.160 1.00 97.75 101 GLU A N 1
ATOM 782 C CA . GLU A 1 101 ? -9.499 9.726 13.794 1.00 97.75 101 GLU A CA 1
ATOM 783 C C . GLU A 1 101 ? -9.697 11.245 13.898 1.00 97.75 101 GLU A C 1
ATOM 785 O O . GLU A 1 101 ? -10.498 11.814 13.166 1.00 97.75 101 GLU A O 1
ATOM 790 N N . ASP A 1 102 ? -8.947 11.907 14.780 1.00 97.00 102 ASP A N 1
ATOM 791 C CA . ASP A 1 102 ? -8.995 13.358 14.984 1.00 97.00 102 ASP A CA 1
ATOM 792 C C . ASP A 1 102 ? -8.017 14.146 14.094 1.00 97.00 102 ASP A C 1
ATOM 794 O O . ASP A 1 102 ? -7.976 15.370 14.173 1.00 97.00 102 ASP A O 1
ATOM 798 N N . GLU A 1 103 ? -7.205 13.455 13.285 1.00 97.44 103 GLU A N 1
ATOM 799 C CA . GLU A 1 103 ? -6.121 14.018 12.463 1.00 97.44 103 GLU A CA 1
ATOM 800 C C . GLU A 1 103 ? -5.073 14.851 13.238 1.00 97.44 103 GLU A C 1
ATOM 802 O O . GLU A 1 103 ? -4.232 15.527 12.640 1.00 97.44 103 GLU A O 1
ATOM 807 N N . LEU A 1 104 ? -5.052 14.771 14.572 1.00 97.38 104 LEU A N 1
ATOM 808 C CA . LEU A 1 104 ? -4.081 15.469 15.414 1.00 97.38 104 LEU A CA 1
ATOM 809 C C . LEU A 1 104 ? -2.852 14.595 15.671 1.00 97.38 104 LEU A C 1
ATOM 811 O O . LEU A 1 104 ? -2.887 13.370 15.549 1.00 97.38 104 LEU A O 1
ATOM 815 N N . TYR A 1 105 ? -1.744 15.213 16.095 1.00 96.19 105 TYR A N 1
ATOM 816 C CA . TYR A 1 105 ? -0.535 14.485 16.496 1.00 96.19 105 TYR A CA 1
ATOM 817 C C . TYR A 1 105 ? -0.885 13.308 17.442 1.00 96.19 105 TYR A C 1
ATOM 819 O O . TYR A 1 105 ? -1.616 13.511 18.425 1.00 96.19 105 TYR A O 1
ATOM 827 N N . PRO A 1 106 ? -0.396 12.077 17.185 1.00 96.50 106 PRO A N 1
ATOM 828 C CA . PRO A 1 106 ? 0.704 11.701 16.282 1.00 96.50 106 PRO A CA 1
ATOM 829 C C . PRO A 1 106 ? 0.311 11.338 14.832 1.00 96.50 106 PRO A C 1
ATOM 831 O O . PRO A 1 106 ? 1.021 10.566 14.188 1.00 96.50 106 PRO A O 1
ATOM 834 N N . HIS A 1 107 ? -0.795 11.865 14.298 1.00 98.06 107 HIS A N 1
ATOM 835 C CA . HIS A 1 107 ? -1.160 11.713 12.887 1.00 98.06 107 HIS A CA 1
ATOM 836 C C . HIS A 1 107 ? -0.014 12.102 11.934 1.00 98.06 107 HIS A C 1
ATOM 838 O O . HIS A 1 107 ? 0.655 13.115 12.131 1.00 98.06 107 HIS A O 1
ATOM 844 N N . THR A 1 108 ? 0.209 11.300 10.888 1.00 97.38 108 THR A N 1
ATOM 845 C CA . THR A 1 108 ? 1.355 11.480 9.975 1.00 97.38 108 THR A CA 1
ATOM 846 C C . THR A 1 108 ? 1.188 12.668 9.026 1.00 97.38 108 THR A C 1
ATOM 848 O O . THR A 1 108 ? 2.177 13.318 8.697 1.00 97.38 108 THR A O 1
ATOM 851 N N . GLY A 1 109 ? -0.035 12.972 8.581 1.00 96.75 109 GLY A N 1
ATOM 852 C CA . GLY A 1 109 ? -0.277 14.034 7.603 1.00 96.75 109 GLY A CA 1
ATOM 853 C C . GLY A 1 109 ? 0.266 13.702 6.209 1.00 96.75 109 GLY A C 1
ATOM 854 O O . GLY A 1 109 ? 0.359 12.534 5.825 1.00 96.75 109 GLY A O 1
ATOM 855 N N . TRP A 1 110 ? 0.554 14.733 5.412 1.00 96.75 110 TRP A N 1
ATOM 856 C CA . TRP A 1 110 ? 1.197 14.568 4.105 1.00 96.75 110 TRP A CA 1
ATOM 857 C C . TRP A 1 110 ? 2.686 14.282 4.276 1.00 96.75 110 TRP A C 1
ATOM 859 O O . TRP A 1 110 ? 3.375 14.981 5.018 1.00 96.75 110 TRP A O 1
ATOM 869 N N . PHE A 1 111 ? 3.201 13.301 3.543 1.00 94.06 111 PHE A N 1
ATOM 870 C CA . PHE A 1 111 ? 4.629 13.013 3.495 1.00 94.06 111 PHE A CA 1
ATOM 871 C C . PHE A 1 111 ? 5.080 12.677 2.076 1.00 94.06 111 PHE A C 1
ATOM 873 O O . PHE A 1 111 ? 4.336 12.096 1.289 1.00 94.06 111 PHE A O 1
ATOM 880 N N . MET A 1 112 ? 6.329 13.015 1.767 1.00 91.75 112 MET A N 1
ATOM 881 C CA . MET A 1 112 ? 6.947 12.669 0.493 1.00 91.75 112 MET A CA 1
ATOM 882 C C . MET A 1 112 ? 7.260 11.172 0.471 1.00 91.75 112 MET A C 1
ATOM 884 O O . MET A 1 112 ? 8.047 10.690 1.286 1.00 91.75 112 MET A O 1
ATOM 888 N N . GLN A 1 113 ? 6.642 10.444 -0.457 1.00 88.00 113 GLN A N 1
ATOM 889 C CA . GLN A 1 113 ? 6.913 9.025 -0.674 1.00 88.00 113 GLN A CA 1
ATOM 890 C C . GLN A 1 113 ? 8.123 8.826 -1.591 1.00 88.00 113 GLN A C 1
ATOM 892 O O . GLN A 1 113 ? 8.931 7.930 -1.363 1.00 88.00 113 GLN A O 1
ATOM 897 N N . SER A 1 114 ? 8.238 9.623 -2.655 1.00 84.81 114 SER A N 1
ATOM 898 C CA . SER A 1 114 ? 9.347 9.506 -3.605 1.00 84.81 114 SER A CA 1
ATOM 899 C C . SER A 1 114 ? 9.603 10.811 -4.346 1.00 84.81 114 SER A C 1
ATOM 901 O O . SER A 1 114 ? 8.657 11.506 -4.724 1.00 84.81 114 SER A O 1
ATOM 903 N N . GLN A 1 115 ? 10.874 11.074 -4.633 1.00 84.06 115 GLN A N 1
ATOM 904 C CA . GLN A 1 115 ? 11.337 12.168 -5.479 1.00 84.06 115 GLN A CA 1
ATOM 905 C C . GLN A 1 115 ? 12.354 11.599 -6.479 1.00 84.06 115 GLN A C 1
ATOM 907 O O . GLN A 1 115 ? 13.464 11.238 -6.107 1.00 84.06 115 GLN A O 1
ATOM 912 N N . GLU A 1 116 ? 11.952 11.495 -7.742 1.00 81.38 116 GLU A N 1
ATOM 913 C CA . GLU A 1 116 ? 12.825 11.242 -8.891 1.00 81.38 116 GLU A CA 1
ATOM 914 C C . GLU A 1 116 ? 12.989 12.552 -9.686 1.00 81.38 116 GLU A C 1
ATOM 916 O O . GLU A 1 116 ? 12.183 13.474 -9.539 1.00 81.38 116 GLU A O 1
ATOM 921 N N . GLU A 1 117 ? 14.005 12.633 -10.551 1.00 79.25 117 GLU A N 1
ATOM 922 C CA . GLU A 1 117 ? 14.367 13.839 -11.325 1.00 79.25 117 GLU A CA 1
ATOM 923 C C . GLU A 1 117 ? 13.170 14.518 -12.017 1.00 79.25 117 GLU A C 1
ATOM 925 O O . GLU A 1 117 ? 13.064 15.742 -12.042 1.00 79.25 117 GLU A O 1
ATOM 930 N N . HIS A 1 118 ? 12.221 13.721 -12.513 1.00 84.06 118 HIS A N 1
ATOM 931 C CA . HIS A 1 118 ? 11.021 14.205 -13.196 1.00 84.06 118 HIS A CA 1
ATOM 932 C C . HIS A 1 118 ? 9.717 13.732 -12.551 1.00 84.06 118 HIS A C 1
ATOM 934 O O . HIS A 1 118 ? 8.675 13.768 -13.202 1.00 84.06 118 HIS A O 1
ATOM 940 N N . CYS A 1 119 ? 9.731 13.241 -11.311 1.00 87.69 119 CYS A N 1
ATOM 941 C CA . CYS A 1 119 ? 8.513 12.747 -10.674 1.00 87.69 119 CYS A CA 1
ATOM 942 C C . CYS A 1 119 ? 8.561 12.910 -9.159 1.00 87.69 119 CYS A C 1
ATOM 944 O O . CYS A 1 119 ? 9.417 12.333 -8.495 1.00 87.69 119 CYS A O 1
ATOM 946 N N . ARG A 1 120 ? 7.580 13.607 -8.592 1.00 91.62 120 ARG A N 1
ATOM 947 C CA . ARG A 1 120 ? 7.378 13.688 -7.145 1.00 91.62 120 ARG A CA 1
ATOM 948 C C . ARG A 1 120 ? 6.051 13.045 -6.766 1.00 91.62 120 ARG A C 1
ATOM 950 O O . ARG A 1 120 ? 5.048 13.272 -7.441 1.00 91.62 120 ARG A O 1
ATOM 957 N N . LYS A 1 121 ? 6.060 12.262 -5.684 1.00 92.44 121 LYS A N 1
ATOM 958 C CA . LYS A 1 121 ? 4.863 11.672 -5.079 1.00 92.44 121 LYS A CA 1
ATOM 959 C C . LYS A 1 121 ? 4.799 11.990 -3.596 1.00 92.44 121 LYS A C 1
ATOM 961 O O . LYS A 1 121 ? 5.724 11.651 -2.857 1.00 92.44 121 LYS A O 1
ATOM 966 N N . ASP A 1 122 ? 3.687 12.569 -3.170 1.00 94.75 122 ASP A N 1
ATOM 967 C CA . ASP A 1 122 ? 3.353 12.788 -1.766 1.00 94.75 122 ASP A CA 1
ATOM 968 C C . ASP A 1 122 ? 2.098 11.990 -1.420 1.00 94.75 122 ASP A C 1
ATOM 970 O O . ASP A 1 122 ? 1.142 11.961 -2.198 1.00 94.75 122 ASP A O 1
ATOM 974 N N . TYR A 1 123 ? 2.098 11.332 -0.263 1.00 95.94 123 TYR A N 1
ATOM 975 C CA . TYR A 1 123 ? 0.988 10.517 0.223 1.00 95.94 123 TYR A CA 1
ATOM 976 C C . TYR A 1 123 ? 0.367 11.129 1.476 1.00 95.94 123 TYR A C 1
ATOM 978 O O . TYR A 1 123 ? 1.050 11.764 2.280 1.00 95.94 123 TYR A O 1
ATOM 986 N N . ASN A 1 124 ? -0.926 10.890 1.667 1.00 97.38 124 ASN A N 1
ATOM 987 C CA . ASN A 1 124 ? -1.644 11.171 2.904 1.00 97.38 124 ASN A CA 1
ATOM 988 C C . ASN A 1 124 ? -2.700 10.095 3.152 1.00 97.38 124 ASN A C 1
ATOM 990 O O . ASN A 1 124 ? -3.278 9.563 2.210 1.00 97.38 124 ASN A O 1
ATOM 994 N N . TYR A 1 125 ? -2.934 9.778 4.420 1.00 97.88 125 TYR A N 1
ATOM 995 C CA . TYR A 1 125 ? -3.876 8.752 4.847 1.00 97.88 125 TYR A CA 1
ATOM 996 C C . TYR A 1 125 ? -4.825 9.385 5.852 1.00 97.88 125 TYR A C 1
ATOM 998 O O . TYR A 1 125 ? -4.352 9.931 6.842 1.00 97.88 125 TYR A O 1
ATOM 1006 N N . SER A 1 126 ? -6.129 9.313 5.614 1.00 98.00 126 SER A N 1
ATOM 1007 C CA . SER A 1 126 ? -7.161 9.875 6.498 1.00 98.00 126 SER A CA 1
ATOM 1008 C C . SER A 1 126 ? -8.336 8.911 6.606 1.00 98.00 126 SER A C 1
ATOM 1010 O O . SER A 1 126 ? -8.648 8.229 5.630 1.00 98.00 126 SER A O 1
ATOM 1012 N N . PHE A 1 127 ? -9.013 8.854 7.750 1.00 97.94 127 PHE A N 1
ATOM 1013 C CA . PHE A 1 127 ? -10.230 8.049 7.867 1.00 97.94 127 PHE A CA 1
ATOM 1014 C C . PHE A 1 127 ? -11.351 8.572 6.956 1.00 97.94 127 PHE A C 1
ATOM 1016 O O . PHE A 1 127 ? -11.436 9.765 6.658 1.00 97.94 127 PHE A O 1
ATOM 1023 N N . SER A 1 128 ? -12.218 7.668 6.503 1.00 96.50 128 SER A N 1
ATOM 1024 C CA . SER A 1 128 ? -13.538 8.022 5.983 1.00 96.50 128 SER A CA 1
ATOM 1025 C C . SER A 1 128 ? -14.432 8.545 7.110 1.00 96.50 128 SER A C 1
ATOM 1027 O O . SER A 1 128 ? -14.181 8.297 8.286 1.00 96.50 128 SER A O 1
ATOM 1029 N N . ALA A 1 129 ? -15.528 9.221 6.760 1.00 93.19 129 ALA A N 1
ATOM 1030 C CA . ALA A 1 129 ? -16.450 9.796 7.745 1.00 93.19 129 ALA A CA 1
ATOM 1031 C C . ALA A 1 129 ? -17.058 8.762 8.719 1.00 93.19 129 ALA A C 1
ATOM 1033 O O . ALA A 1 129 ? -17.393 9.102 9.848 1.00 93.19 129 ALA A O 1
ATOM 1034 N N . ASN A 1 130 ? -17.197 7.505 8.288 1.00 92.12 130 ASN A N 1
ATOM 1035 C CA . ASN A 1 130 ? -17.685 6.384 9.101 1.00 92.12 130 ASN A CA 1
ATOM 1036 C C . ASN A 1 130 ? -16.555 5.570 9.770 1.00 92.12 130 ASN A C 1
ATOM 1038 O O . ASN A 1 130 ? -16.839 4.539 10.371 1.00 92.12 130 ASN A O 1
ATOM 1042 N N . SER A 1 131 ? -15.289 5.981 9.625 1.00 95.06 131 SER A N 1
ATOM 1043 C CA . SER A 1 131 ? -14.075 5.271 10.068 1.00 95.06 131 SER A CA 1
ATOM 1044 C C . SER A 1 131 ? -13.902 3.835 9.545 1.00 95.06 131 SER A C 1
ATOM 1046 O O . SER A 1 131 ? -12.984 3.130 9.966 1.00 95.06 131 SER A O 1
ATOM 1048 N N . ASN A 1 132 ? -14.733 3.382 8.603 1.00 95.94 132 ASN A N 1
ATOM 1049 C CA . ASN A 1 132 ? -14.631 2.031 8.048 1.00 95.94 132 ASN A CA 1
ATOM 1050 C C . ASN A 1 132 ? -13.470 1.885 7.062 1.00 95.94 132 ASN A C 1
ATOM 1052 O O . ASN A 1 132 ? -12.958 0.778 6.868 1.00 95.94 132 ASN A O 1
ATOM 1056 N N . TYR A 1 133 ? -13.057 2.996 6.454 1.00 97.69 133 TYR A N 1
ATOM 1057 C CA . TYR A 1 133 ? -11.961 3.059 5.508 1.00 97.69 133 TYR A CA 1
ATOM 1058 C C . TYR A 1 133 ? -10.891 4.036 5.977 1.00 97.69 133 TYR A C 1
ATOM 1060 O O . TYR A 1 133 ? -11.175 5.054 6.605 1.00 97.69 133 TYR A O 1
ATOM 1068 N N . VAL A 1 134 ? -9.653 3.761 5.588 1.00 98.00 134 VAL A N 1
ATOM 1069 C CA . VAL A 1 134 ? -8.615 4.777 5.463 1.00 98.00 134 VAL A CA 1
ATOM 1070 C C . VAL A 1 134 ? -8.458 5.085 3.980 1.00 98.00 134 VAL A C 1
ATOM 1072 O O . VAL A 1 134 ? -8.144 4.206 3.179 1.00 98.00 134 VAL A O 1
ATOM 1075 N N . VAL A 1 135 ? -8.678 6.343 3.616 1.00 97.62 135 VAL A N 1
ATOM 1076 C CA . VAL A 1 135 ? -8.446 6.861 2.271 1.00 97.62 135 VAL A CA 1
ATOM 1077 C C . VAL A 1 135 ? -6.977 7.222 2.145 1.00 97.62 135 VAL A C 1
ATOM 1079 O O . VAL A 1 135 ? -6.474 8.081 2.871 1.00 97.62 135 VAL A O 1
ATOM 1082 N N . TRP A 1 136 ? -6.304 6.583 1.199 1.00 96.50 136 TRP A N 1
ATOM 1083 C CA . TRP A 1 136 ? -4.939 6.893 0.812 1.00 96.50 136 TRP A CA 1
ATOM 1084 C C . TRP A 1 136 ? -4.970 7.812 -0.409 1.00 96.50 136 TRP A C 1
ATOM 1086 O O . TRP A 1 136 ? -5.395 7.434 -1.496 1.00 96.50 136 TRP A O 1
ATOM 1096 N N . LYS A 1 137 ? -4.541 9.056 -0.207 1.00 96.56 137 LYS A N 1
ATOM 1097 C CA . LYS A 1 137 ? -4.464 10.103 -1.225 1.00 96.56 137 LYS A CA 1
ATOM 1098 C C . LYS A 1 137 ? -3.046 10.178 -1.767 1.00 96.56 137 LYS A C 1
ATOM 1100 O O . LYS A 1 137 ? -2.090 10.217 -0.989 1.00 96.56 137 LYS A O 1
ATOM 1105 N N . VAL A 1 138 ? -2.919 10.266 -3.085 1.00 95.31 138 VAL A N 1
ATOM 1106 C CA . VAL A 1 138 ? -1.638 10.408 -3.778 1.00 95.31 138 VAL A CA 1
ATOM 1107 C C . VAL A 1 138 ? -1.648 11.687 -4.593 1.00 95.31 138 VAL A C 1
ATOM 1109 O O . VAL A 1 138 ? -2.437 11.826 -5.522 1.00 95.31 138 VAL A O 1
ATOM 1112 N N . LYS A 1 139 ? -0.737 12.602 -4.268 1.00 96.12 139 LYS A N 1
ATOM 1113 C CA . LYS A 1 139 ? -0.379 13.723 -5.136 1.00 96.12 139 LYS A CA 1
ATOM 1114 C C . LYS A 1 139 ? 0.820 13.316 -5.967 1.00 96.12 139 LYS A C 1
ATOM 1116 O O . LYS A 1 139 ? 1.864 12.983 -5.410 1.00 96.12 139 LYS A O 1
ATOM 1121 N N . GLU A 1 140 ? 0.676 13.340 -7.282 1.00 95.12 140 GLU A N 1
ATOM 1122 C CA . GLU A 1 140 ? 1.761 13.067 -8.221 1.00 95.12 140 GLU A CA 1
ATOM 1123 C C . GLU A 1 140 ? 1.992 14.287 -9.115 1.00 95.12 140 GLU A C 1
ATOM 1125 O O . GLU A 1 140 ? 1.054 14.848 -9.674 1.00 95.12 140 GLU A O 1
ATOM 1130 N N . ARG A 1 141 ? 3.254 14.691 -9.270 1.00 93.00 141 ARG A N 1
ATOM 1131 C CA . ARG A 1 141 ? 3.676 15.701 -10.247 1.00 93.00 141 ARG A CA 1
ATOM 1132 C C . ARG A 1 141 ? 4.768 15.116 -11.125 1.00 93.00 141 ARG A C 1
ATOM 1134 O O . ARG A 1 141 ? 5.764 14.622 -10.597 1.00 93.00 141 ARG A O 1
ATOM 1141 N N . ARG A 1 142 ? 4.598 15.188 -12.448 1.00 90.44 142 ARG A N 1
ATOM 1142 C CA . ARG A 1 142 ? 5.571 14.686 -13.430 1.00 90.44 142 ARG A CA 1
ATOM 1143 C C . ARG A 1 142 ? 6.127 15.830 -14.276 1.00 90.44 142 ARG A C 1
ATOM 1145 O O . ARG A 1 142 ? 5.372 16.461 -15.010 1.00 90.44 142 ARG A O 1
ATOM 1152 N N . GLY A 1 143 ? 7.434 16.071 -14.181 1.00 87.00 143 GLY A N 1
ATOM 1153 C CA . GLY A 1 143 ? 8.119 17.196 -14.822 1.00 87.00 143 GLY A CA 1
ATOM 1154 C C . GLY A 1 143 ? 7.425 18.525 -14.514 1.00 87.00 143 GLY A C 1
ATOM 1155 O O . GLY A 1 143 ? 7.056 18.782 -13.368 1.00 87.00 143 GLY A O 1
ATOM 1156 N N . ASP A 1 144 ? 7.181 19.309 -15.562 1.00 85.50 144 ASP A N 1
ATOM 1157 C CA . ASP A 1 144 ? 6.445 20.581 -15.498 1.00 85.50 144 ASP A CA 1
ATOM 1158 C C . ASP A 1 144 ? 4.920 20.415 -15.650 1.00 85.50 144 ASP A C 1
ATOM 1160 O O . ASP A 1 144 ? 4.186 21.392 -15.805 1.00 85.50 144 ASP A O 1
ATOM 1164 N N . GLY A 1 145 ? 4.423 19.174 -15.647 1.00 88.31 145 GLY A N 1
ATOM 1165 C CA . GLY A 1 145 ? 3.000 18.875 -15.751 1.00 88.31 145 GLY A CA 1
ATOM 1166 C C . GLY A 1 145 ? 2.200 19.269 -14.501 1.00 88.31 145 GLY A C 1
ATOM 1167 O O . GLY A 1 145 ? 2.772 19.504 -13.429 1.00 88.31 145 GLY A O 1
ATOM 1168 N N . PRO A 1 146 ? 0.859 19.316 -14.609 1.00 91.12 146 PRO A N 1
ATOM 1169 C CA . PRO A 1 146 ? -0.001 19.598 -13.468 1.00 91.12 146 PRO A CA 1
ATOM 1170 C C . PRO A 1 146 ? 0.109 18.501 -12.401 1.00 91.12 146 PRO A C 1
ATOM 1172 O O . PRO A 1 146 ? 0.404 17.341 -12.691 1.00 91.12 146 PRO A O 1
ATOM 1175 N N . GLU A 1 147 ? -0.161 18.880 -11.154 1.00 93.75 147 GLU A N 1
ATOM 1176 C CA . GLU A 1 147 ? -0.312 17.929 -10.056 1.00 93.75 147 GLU A CA 1
ATOM 1177 C C . GLU A 1 147 ? -1.627 17.158 -10.216 1.00 93.75 147 GLU A C 1
ATOM 1179 O O . GLU A 1 147 ? -2.695 17.757 -10.350 1.00 93.75 147 GLU A O 1
ATOM 1184 N N . THR A 1 148 ? -1.547 15.831 -10.197 1.00 95.19 148 THR A N 1
ATOM 1185 C CA . THR A 1 148 ? -2.701 14.931 -10.237 1.00 95.19 148 THR A CA 1
ATOM 1186 C C . THR A 1 148 ? -2.965 14.355 -8.854 1.00 95.19 148 THR A C 1
ATOM 1188 O O . THR A 1 148 ? -2.024 14.017 -8.133 1.00 95.19 148 THR A O 1
ATOM 1191 N N . LEU A 1 149 ? -4.243 14.205 -8.505 1.00 94.69 149 LEU A N 1
ATOM 1192 C CA . LEU A 1 149 ? -4.689 13.581 -7.263 1.00 94.69 149 LEU A CA 1
ATOM 1193 C C . LEU A 1 149 ? -5.389 12.257 -7.582 1.00 94.69 149 LEU A C 1
ATOM 1195 O O . LEU A 1 149 ? -6.375 12.255 -8.316 1.00 94.69 149 LEU A O 1
ATOM 1199 N N . SER A 1 150 ? -4.907 1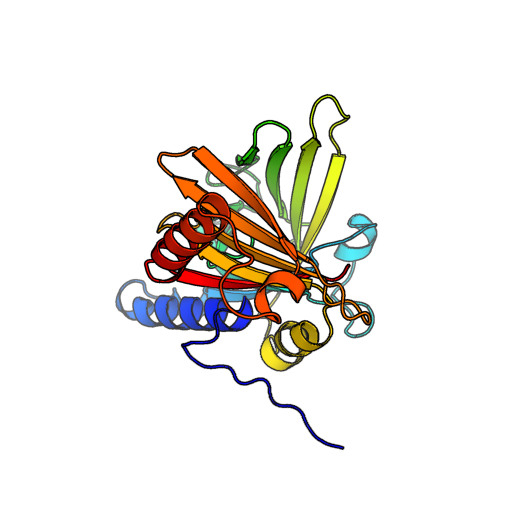1.157 -7.012 1.00 95.19 150 SER A N 1
ATOM 1200 C CA . SER A 1 150 ? -5.560 9.847 -7.086 1.00 95.19 150 SER A CA 1
ATOM 1201 C C . SER A 1 150 ? -5.841 9.287 -5.694 1.00 95.19 150 SER A C 1
ATOM 1203 O O . SER A 1 150 ? -5.257 9.733 -4.698 1.00 95.19 150 SER A O 1
ATOM 1205 N N . HIS A 1 151 ? -6.755 8.320 -5.630 1.00 95.12 151 HIS A N 1
ATOM 1206 C CA . HIS A 1 151 ? -7.251 7.755 -4.383 1.00 95.12 151 HIS A CA 1
ATOM 1207 C C . HIS A 1 151 ? -7.180 6.232 -4.400 1.00 95.12 151 HIS A C 1
ATOM 1209 O O . HIS A 1 151 ? -7.470 5.584 -5.404 1.00 95.12 151 HIS A O 1
ATOM 1215 N N . SER A 1 152 ? -6.847 5.694 -3.238 1.00 95.19 152 SER A N 1
ATOM 1216 C CA . SER A 1 152 ? -6.900 4.280 -2.901 1.00 95.19 152 SER A CA 1
ATOM 1217 C C . SER A 1 152 ? -7.690 4.141 -1.596 1.00 95.19 152 SER A C 1
ATOM 1219 O O . SER A 1 152 ? -7.760 5.080 -0.791 1.00 95.19 152 SER A O 1
ATOM 1221 N N . ALA A 1 153 ? -8.293 2.980 -1.364 1.00 96.00 153 ALA A N 1
ATOM 1222 C CA . ALA A 1 153 ? -9.135 2.740 -0.197 1.00 96.00 153 ALA A CA 1
ATOM 1223 C C . ALA A 1 153 ? -8.664 1.506 0.572 1.00 96.00 153 ALA A C 1
ATOM 1225 O O . ALA A 1 153 ? -8.629 0.399 0.039 1.00 96.00 153 ALA A O 1
ATOM 1226 N N . VAL A 1 154 ? -8.360 1.681 1.855 1.00 96.56 154 VAL A N 1
ATOM 1227 C CA . VAL A 1 154 ? -8.020 0.586 2.767 1.00 96.56 154 VAL A CA 1
ATOM 1228 C C . VAL A 1 154 ? -9.219 0.327 3.664 1.00 96.56 154 VAL A C 1
ATOM 1230 O O . VAL A 1 154 ? -9.607 1.198 4.435 1.00 96.56 154 VAL A O 1
ATOM 1233 N N . PHE A 1 155 ? -9.821 -0.856 3.582 1.00 96.62 155 PHE A N 1
ATOM 1234 C CA . PHE A 1 155 ? -10.934 -1.219 4.459 1.00 96.62 155 PHE A CA 1
ATOM 1235 C C . PHE A 1 155 ? -10.402 -1.737 5.798 1.00 96.62 155 PHE A C 1
ATOM 1237 O O . PHE A 1 155 ? -9.687 -2.740 5.839 1.00 96.62 155 PHE A O 1
ATOM 1244 N N . VAL A 1 156 ? -10.756 -1.050 6.885 1.00 97.06 156 VAL A N 1
ATOM 1245 C CA . VAL A 1 156 ? -10.169 -1.243 8.223 1.00 97.06 156 VAL A CA 1
ATOM 1246 C C . VAL A 1 156 ? -11.194 -1.598 9.303 1.00 97.06 156 VAL A C 1
ATOM 1248 O O . VAL A 1 156 ? -10.813 -1.931 10.421 1.00 97.06 156 VAL A O 1
ATOM 1251 N N . ALA A 1 157 ? -12.494 -1.585 8.991 1.00 95.38 157 ALA A N 1
ATOM 1252 C CA . ALA A 1 157 ? -13.544 -1.861 9.977 1.00 95.38 157 ALA A CA 1
ATOM 1253 C C . ALA A 1 157 ? -13.433 -3.260 10.625 1.00 95.38 157 ALA A C 1
ATOM 1255 O O . ALA A 1 157 ? -13.857 -3.462 11.765 1.00 95.38 157 ALA A O 1
ATOM 1256 N N . ARG A 1 158 ? -12.863 -4.242 9.910 1.00 94.50 158 ARG A N 1
ATOM 1257 C CA . ARG A 1 158 ? -12.676 -5.624 10.381 1.00 94.50 158 ARG A CA 1
ATOM 1258 C C . ARG A 1 158 ? -11.470 -6.306 9.720 1.00 94.50 158 ARG A C 1
ATOM 1260 O O . ARG A 1 158 ? -11.057 -5.878 8.643 1.00 94.50 158 ARG A O 1
ATOM 1267 N N . PRO A 1 159 ? -10.949 -7.395 10.319 1.00 95.88 159 PRO A N 1
ATOM 1268 C CA . PRO A 1 159 ? -9.887 -8.199 9.724 1.00 95.88 159 PRO A CA 1
ATOM 1269 C C . PRO A 1 159 ? -10.222 -8.748 8.339 1.00 95.88 159 PRO A C 1
ATOM 1271 O O . PRO A 1 159 ? -11.318 -9.260 8.105 1.00 95.88 159 PRO A O 1
ATOM 1274 N N . PHE A 1 160 ? -9.241 -8.701 7.440 1.00 95.12 160 PHE A N 1
ATOM 1275 C CA . PHE A 1 160 ? -9.300 -9.347 6.139 1.00 95.12 160 PHE A CA 1
ATOM 1276 C C . PHE A 1 160 ? -8.835 -10.804 6.250 1.00 95.12 160 PHE A C 1
ATOM 1278 O O . PHE A 1 160 ? -7.649 -11.085 6.406 1.00 95.12 160 PHE A O 1
ATOM 1285 N N . LEU A 1 161 ? -9.791 -11.735 6.202 1.00 93.19 161 LEU A N 1
ATOM 1286 C CA . LEU A 1 161 ? -9.563 -13.147 6.541 1.00 93.19 161 LEU A CA 1
ATOM 1287 C C . LEU A 1 161 ? -9.182 -14.037 5.350 1.00 93.19 161 LEU A C 1
ATOM 1289 O O . LEU A 1 161 ? -8.740 -15.163 5.552 1.00 93.19 161 LEU A O 1
ATOM 1293 N N . THR A 1 162 ? -9.346 -13.555 4.117 1.00 90.69 162 THR A N 1
ATOM 1294 C CA . THR A 1 162 ? -9.137 -14.352 2.895 1.00 90.69 162 THR A CA 1
ATOM 1295 C C . THR A 1 162 ? -8.130 -13.722 1.916 1.00 90.69 162 THR A C 1
ATOM 1297 O O . THR A 1 162 ? -8.405 -13.678 0.713 1.00 90.69 162 THR A O 1
ATOM 1300 N N . PRO A 1 163 ? -6.957 -13.229 2.370 1.00 90.69 163 PRO A N 1
ATOM 1301 C CA . PRO A 1 163 ? -5.994 -12.571 1.484 1.00 90.69 16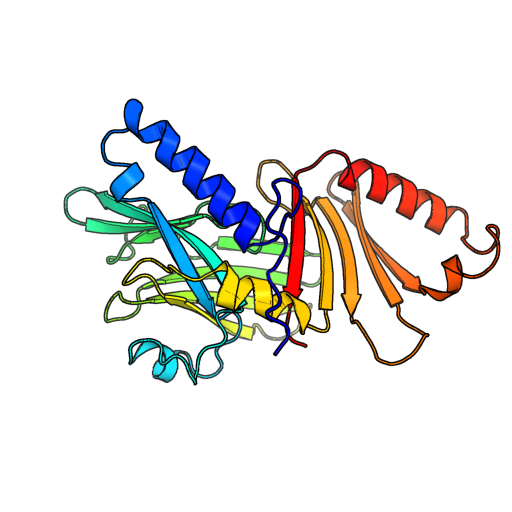3 PRO A CA 1
ATOM 1302 C C . PRO A 1 163 ? -5.386 -13.531 0.452 1.00 90.69 163 PRO A C 1
ATOM 1304 O O . PRO A 1 163 ? -5.084 -13.124 -0.664 1.00 90.69 163 PRO A O 1
ATOM 1307 N N . VAL A 1 164 ? -5.255 -14.821 0.780 1.00 89.06 164 VAL A N 1
ATOM 1308 C CA . VAL A 1 164 ? -4.715 -15.830 -0.148 1.00 89.06 164 VAL A CA 1
ATOM 1309 C C . VAL A 1 164 ? -5.712 -16.139 -1.272 1.00 89.06 164 VAL A C 1
ATOM 1311 O O . VAL A 1 164 ? -5.354 -16.190 -2.446 1.00 89.06 164 VAL A O 1
ATOM 1314 N N . ASP A 1 165 ? -6.989 -16.322 -0.937 1.00 87.44 165 ASP A N 1
ATOM 1315 C CA . ASP A 1 165 ? -8.010 -16.683 -1.926 1.00 87.44 165 ASP A CA 1
ATOM 1316 C C . ASP A 1 165 ? -8.382 -15.542 -2.872 1.00 87.44 165 ASP A C 1
ATOM 1318 O O . ASP A 1 165 ? -8.836 -15.810 -3.989 1.00 87.44 165 ASP A O 1
ATOM 1322 N N . VAL A 1 166 ? -8.205 -14.300 -2.417 1.00 88.06 166 VAL A N 1
ATOM 1323 C CA . VAL A 1 166 ? -8.564 -13.089 -3.158 1.00 88.06 166 VAL A CA 1
ATOM 1324 C C . VAL A 1 166 ? -7.310 -12.440 -3.737 1.00 88.06 166 VAL A C 1
ATOM 1326 O O . VAL A 1 166 ? -7.061 -12.565 -4.933 1.00 88.06 166 VAL A O 1
ATOM 1329 N N . THR A 1 167 ? -6.494 -11.798 -2.903 1.00 89.00 167 THR A N 1
ATOM 1330 C CA . THR A 1 167 ? -5.354 -10.979 -3.337 1.00 89.00 167 THR A CA 1
ATOM 1331 C C . THR A 1 167 ? -4.258 -11.823 -3.990 1.00 89.00 167 THR A C 1
ATOM 1333 O O . THR A 1 167 ? -3.860 -11.549 -5.121 1.00 89.00 167 THR A O 1
ATOM 1336 N N . GLU A 1 168 ? -3.821 -12.910 -3.345 1.00 86.31 168 GLU A N 1
ATOM 1337 C CA . GLU A 1 168 ? -2.757 -13.755 -3.907 1.00 86.31 168 GLU A CA 1
ATOM 1338 C C . GLU A 1 168 ? -3.207 -14.456 -5.194 1.00 86.31 168 GLU A C 1
ATOM 1340 O O . GLU A 1 168 ? -2.466 -14.529 -6.173 1.00 86.31 168 GLU A O 1
ATOM 1345 N N . ARG A 1 169 ? -4.442 -14.968 -5.231 1.00 84.38 169 ARG A N 1
ATOM 1346 C CA . ARG A 1 169 ? -4.968 -15.626 -6.432 1.00 84.38 169 ARG A CA 1
ATOM 1347 C C . ARG A 1 169 ? -5.102 -14.649 -7.602 1.00 84.38 169 ARG A C 1
ATOM 1349 O O . ARG A 1 169 ? -4.809 -15.040 -8.731 1.00 84.38 169 ARG A O 1
ATOM 1356 N N . ARG A 1 170 ? -5.508 -13.398 -7.359 1.00 79.62 170 ARG A N 1
ATOM 1357 C CA . ARG A 1 170 ? -5.607 -12.363 -8.405 1.00 79.62 170 ARG A CA 1
ATOM 1358 C C . ARG A 1 170 ? -4.251 -11.998 -9.004 1.00 79.62 170 ARG A C 1
ATOM 1360 O O . ARG A 1 170 ? -4.182 -11.768 -10.210 1.00 79.62 170 ARG A O 1
ATOM 1367 N N . ASN A 1 171 ? -3.165 -12.079 -8.232 1.00 76.06 171 ASN A N 1
ATOM 1368 C CA . ASN A 1 171 ? -1.814 -11.863 -8.758 1.00 76.06 171 ASN A CA 1
ATOM 1369 C C . ASN A 1 171 ? -1.497 -12.747 -9.977 1.00 76.06 171 ASN A C 1
ATOM 1371 O O . ASN A 1 171 ? -0.753 -12.323 -10.859 1.00 76.06 171 ASN A O 1
ATOM 1375 N N . LEU A 1 172 ? -2.100 -13.937 -10.098 1.00 76.50 172 LEU A N 1
ATOM 1376 C CA . LEU A 1 172 ? -1.906 -14.811 -11.259 1.00 76.50 172 LEU A CA 1
ATOM 1377 C C . LEU A 1 172 ? -2.291 -14.169 -12.591 1.00 76.50 172 LEU A C 1
ATOM 1379 O O . LEU A 1 172 ? -1.604 -14.391 -13.587 1.00 76.50 172 LEU A O 1
ATOM 1383 N N . VAL A 1 173 ? -3.375 -13.395 -12.618 1.00 78.38 173 VAL A N 1
ATOM 1384 C CA . VAL A 1 173 ? -3.958 -12.867 -13.861 1.00 78.38 173 VAL A CA 1
ATOM 1385 C C . VAL A 1 173 ? -3.495 -11.451 -14.187 1.00 78.38 173 VAL A C 1
ATOM 1387 O O . VAL A 1 173 ? -3.825 -10.932 -15.247 1.00 78.38 173 VAL A O 1
ATOM 1390 N N . TYR A 1 174 ? -2.712 -10.821 -13.309 1.00 81.50 174 TYR A N 1
ATOM 1391 C CA . TYR A 1 174 ? -2.147 -9.506 -13.590 1.00 81.50 174 TYR A CA 1
ATOM 1392 C C . TYR A 1 174 ? -1.067 -9.579 -14.665 1.00 81.50 174 TYR A C 1
ATOM 1394 O O . TYR A 1 174 ? -0.146 -10.388 -14.611 1.00 81.50 174 TYR A O 1
ATOM 1402 N N . ASN A 1 175 ? -1.152 -8.686 -15.643 1.00 84.38 175 ASN A N 1
ATOM 1403 C CA . ASN A 1 175 ? -0.231 -8.654 -16.775 1.00 84.38 175 ASN A CA 1
ATOM 1404 C C . ASN A 1 175 ? 0.982 -7.764 -16.508 1.00 84.38 175 ASN A C 1
ATOM 1406 O O . ASN A 1 175 ? 1.647 -7.331 -17.439 1.00 84.38 175 ASN A O 1
ATOM 1410 N N . PHE A 1 176 ? 1.299 -7.490 -15.246 1.00 85.06 176 PHE A N 1
ATOM 1411 C CA . PHE A 1 176 ? 2.503 -6.774 -14.857 1.00 85.06 176 PHE A CA 1
ATOM 1412 C C . PHE A 1 176 ? 3.210 -7.525 -13.737 1.00 85.06 176 PHE A C 1
ATOM 1414 O O . PHE A 1 176 ? 2.596 -7.906 -12.739 1.00 85.06 176 PHE A O 1
ATOM 1421 N N . ARG A 1 177 ? 4.508 -7.760 -13.918 1.00 83.19 177 ARG A N 1
ATOM 1422 C CA . ARG A 1 177 ? 5.362 -8.502 -12.991 1.00 83.19 177 ARG A CA 1
ATOM 1423 C C . ARG A 1 177 ? 6.492 -7.610 -12.531 1.00 83.19 177 ARG A C 1
ATOM 1425 O O . ARG A 1 177 ? 7.046 -6.848 -13.323 1.00 83.19 177 ARG A O 1
ATOM 1432 N N . SER A 1 178 ? 6.874 -7.749 -11.273 1.00 85.38 178 SER A N 1
ATOM 1433 C CA . SER A 1 178 ? 8.077 -7.112 -10.765 1.00 85.38 178 SER A CA 1
ATOM 1434 C C . SER A 1 178 ? 8.778 -7.964 -9.720 1.00 85.38 178 SER A C 1
ATOM 1436 O O . SER A 1 178 ? 8.154 -8.768 -9.036 1.00 85.38 178 SER A O 1
ATOM 1438 N N . LEU A 1 179 ? 10.085 -7.772 -9.624 1.00 85.31 179 LEU A N 1
ATOM 1439 C CA . LEU A 1 179 ? 10.960 -8.286 -8.588 1.00 85.31 179 LEU A CA 1
ATOM 1440 C C . LEU A 1 179 ? 11.714 -7.085 -8.032 1.00 85.31 179 LEU A C 1
ATOM 1442 O O . LEU A 1 179 ? 12.468 -6.445 -8.758 1.00 85.31 179 LEU A O 1
ATOM 1446 N N . LEU A 1 180 ? 11.473 -6.749 -6.776 1.00 85.62 180 LEU A N 1
ATOM 1447 C CA . LEU A 1 180 ? 11.946 -5.519 -6.158 1.00 85.62 180 LEU A CA 1
ATOM 1448 C C . LEU A 1 180 ? 12.818 -5.866 -4.958 1.00 85.62 180 LEU A C 1
ATOM 1450 O O . LEU A 1 180 ? 12.509 -6.794 -4.226 1.00 85.62 180 LEU A O 1
ATOM 1454 N N . SER A 1 181 ? 13.884 -5.110 -4.754 1.00 84.44 181 SER A N 1
ATOM 1455 C CA . SER A 1 181 ? 14.761 -5.163 -3.591 1.00 84.44 181 SER A CA 1
ATOM 1456 C C . SER A 1 181 ? 14.647 -3.854 -2.824 1.00 84.44 181 SER A C 1
ATOM 1458 O O . SER A 1 181 ? 14.442 -2.787 -3.421 1.00 84.44 181 SER A O 1
ATOM 1460 N N . ARG A 1 182 ? 14.711 -3.949 -1.492 1.00 79.00 182 ARG A N 1
ATOM 1461 C CA . ARG A 1 182 ? 14.549 -2.806 -0.593 1.00 79.00 182 ARG A CA 1
ATOM 1462 C C . ARG A 1 182 ? 15.572 -2.748 0.524 1.00 79.00 182 ARG A C 1
ATOM 1464 O O . ARG A 1 182 ? 16.041 -3.777 1.016 1.00 79.00 182 ARG A O 1
ATOM 1471 N N . ASP A 1 183 ? 15.856 -1.524 0.960 1.00 79.31 183 ASP A N 1
ATOM 1472 C CA . ASP A 1 183 ? 16.639 -1.263 2.163 1.00 79.31 183 ASP A CA 1
ATOM 1473 C C . ASP A 1 183 ? 15.828 -1.538 3.448 1.00 79.31 183 ASP A C 1
ATOM 1475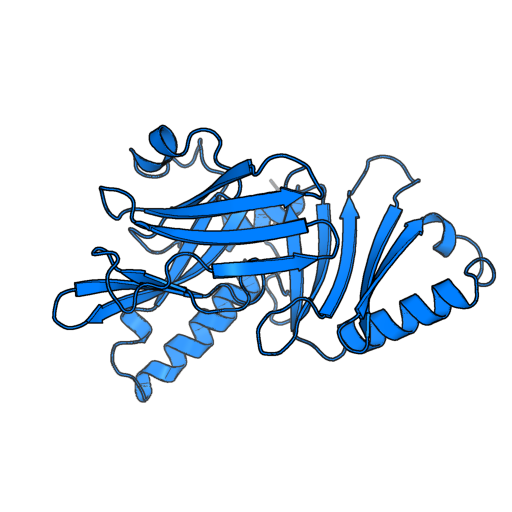 O O . ASP A 1 183 ? 14.632 -1.842 3.431 1.00 79.31 183 ASP A O 1
ATOM 1479 N N . THR A 1 184 ? 16.483 -1.414 4.604 1.00 74.19 184 THR A N 1
ATOM 1480 C CA . THR A 1 184 ? 15.849 -1.595 5.924 1.00 74.19 184 THR A CA 1
ATOM 1481 C C . THR A 1 184 ? 14.819 -0.520 6.264 1.00 74.19 184 THR A C 1
ATOM 1483 O O . THR A 1 184 ? 14.050 -0.683 7.210 1.00 74.19 184 THR A O 1
ATOM 1486 N N . LYS A 1 185 ? 14.794 0.572 5.499 1.00 74.25 185 LYS A N 1
ATOM 1487 C CA . LYS A 1 185 ? 13.788 1.625 5.567 1.00 74.25 185 LYS A CA 1
ATOM 1488 C C . LYS A 1 185 ? 12.708 1.414 4.505 1.00 74.25 185 LYS A C 1
ATOM 1490 O O . LYS A 1 185 ? 11.918 2.308 4.305 1.00 74.25 185 LYS A O 1
ATOM 1495 N N . GLY A 1 186 ? 12.652 0.286 3.797 1.00 73.38 186 GLY A N 1
ATOM 1496 C CA . GLY A 1 186 ? 11.631 0.010 2.786 1.00 73.38 186 GLY A CA 1
ATOM 1497 C C . GLY A 1 186 ? 11.726 0.839 1.494 1.00 73.38 186 GLY A C 1
ATOM 1498 O O . GLY A 1 186 ? 10.804 0.767 0.672 1.00 73.38 186 GLY A O 1
ATOM 1499 N N . HIS A 1 187 ? 12.800 1.598 1.264 1.00 78.38 187 HIS A N 1
ATOM 1500 C CA . HIS A 1 187 ? 13.044 2.251 -0.026 1.00 78.38 187 HIS A CA 1
ATOM 1501 C C . HIS A 1 187 ? 13.485 1.225 -1.070 1.00 78.38 187 HIS A C 1
ATOM 1503 O O . HIS A 1 187 ? 14.190 0.274 -0.747 1.00 78.38 187 HIS A O 1
ATOM 1509 N N . LEU A 1 188 ? 13.073 1.422 -2.325 1.00 81.31 188 LEU A N 1
ATOM 1510 C CA . LEU A 1 188 ? 13.500 0.585 -3.449 1.00 81.31 188 LEU A CA 1
ATOM 1511 C C . LEU A 1 188 ? 14.974 0.827 -3.759 1.00 81.31 188 LEU A C 1
ATOM 1513 O O . LEU A 1 188 ? 15.325 1.951 -4.083 1.00 81.31 188 LEU A O 1
ATOM 1517 N N . THR A 1 189 ? 15.786 -0.226 -3.730 1.00 86.94 189 THR A N 1
ATOM 1518 C CA . THR A 1 189 ? 17.230 -0.169 -4.015 1.00 86.94 189 THR A CA 1
ATOM 1519 C C . THR A 1 189 ? 17.585 -0.805 -5.351 1.00 86.94 189 THR A C 1
ATOM 1521 O O . THR A 1 189 ? 18.535 -0.384 -6.003 1.00 86.94 189 THR A O 1
ATOM 1524 N N . ALA A 1 190 ? 16.834 -1.818 -5.784 1.00 90.31 190 ALA A N 1
ATOM 1525 C CA . ALA A 1 190 ? 17.002 -2.459 -7.082 1.00 90.31 190 ALA A CA 1
ATOM 1526 C C . ALA A 1 190 ? 15.727 -3.175 -7.514 1.00 90.31 190 ALA A C 1
ATOM 1528 O O . ALA A 1 190 ? 14.821 -3.408 -6.712 1.00 90.31 190 ALA A O 1
ATOM 1529 N N . GLY A 1 191 ? 15.642 -3.537 -8.786 1.00 90.25 191 GLY A N 1
ATOM 1530 C CA . GLY A 1 191 ? 14.552 -4.366 -9.251 1.00 90.25 191 GLY A CA 1
ATOM 1531 C C . GLY A 1 191 ? 14.429 -4.482 -10.753 1.00 90.25 191 GLY A C 1
ATOM 1532 O O . GLY A 1 191 ? 15.066 -3.779 -11.537 1.00 90.25 191 GLY A O 1
ATOM 1533 N N . ILE A 1 192 ? 13.542 -5.386 -11.137 1.00 89.62 192 ILE A N 1
ATOM 1534 C CA . ILE A 1 192 ? 13.130 -5.627 -12.508 1.00 89.62 192 ILE A CA 1
ATOM 1535 C C . ILE A 1 192 ? 11.609 -5.551 -12.554 1.00 89.62 192 ILE A C 1
ATOM 1537 O O . ILE A 1 192 ? 10.935 -6.061 -11.664 1.00 89.62 192 ILE A O 1
ATOM 1541 N N . TYR A 1 193 ? 11.049 -4.939 -13.591 1.00 90.00 193 TYR A N 1
ATOM 1542 C CA . TYR A 1 193 ? 9.615 -5.001 -13.852 1.00 90.00 193 TYR A CA 1
ATOM 1543 C C . TYR A 1 193 ? 9.310 -5.077 -15.343 1.00 90.00 193 TYR A C 1
ATOM 1545 O O . TYR A 1 193 ? 10.062 -4.564 -16.174 1.00 90.00 193 TYR A O 1
ATOM 1553 N N . PHE A 1 194 ? 8.202 -5.722 -15.694 1.00 89.62 194 PHE A N 1
ATOM 1554 C CA . PHE A 1 194 ? 7.790 -5.907 -17.079 1.00 89.62 194 PHE A CA 1
ATOM 1555 C C . PHE A 1 194 ? 6.295 -6.210 -17.205 1.00 89.62 194 PHE A C 1
ATOM 1557 O O . PHE A 1 194 ? 5.737 -6.918 -16.362 1.00 89.62 194 PHE A O 1
ATOM 1564 N N . PRO A 1 195 ? 5.643 -5.731 -18.277 1.00 87.94 195 PRO A N 1
ATOM 1565 C CA . PRO A 1 195 ? 4.347 -6.248 -18.670 1.00 87.94 195 PRO A CA 1
ATOM 1566 C C . PRO A 1 195 ? 4.490 -7.652 -19.285 1.00 87.94 195 PRO A C 1
ATOM 1568 O O . PRO A 1 195 ? 5.450 -7.938 -20.003 1.00 87.94 195 PRO A O 1
ATOM 1571 N N . VAL A 1 196 ? 3.517 -8.519 -19.030 1.00 82.00 196 VAL A N 1
ATOM 1572 C CA . VAL A 1 196 ? 3.324 -9.804 -19.705 1.00 82.00 196 VAL A CA 1
ATOM 1573 C C . VAL A 1 196 ? 2.420 -9.534 -20.899 1.00 82.00 196 VAL A C 1
ATOM 1575 O O . VAL A 1 196 ? 1.249 -9.208 -20.733 1.00 82.00 196 VAL A O 1
ATOM 1578 N N . LEU A 1 197 ? 2.990 -9.607 -22.098 1.00 80.25 197 LEU A N 1
ATOM 1579 C CA . LEU A 1 197 ? 2.284 -9.378 -23.356 1.00 80.25 197 LEU A CA 1
ATOM 1580 C C . LEU A 1 197 ? 2.156 -10.704 -24.113 1.00 80.25 197 LEU A C 1
ATOM 1582 O O . LEU A 1 197 ? 3.047 -11.550 -24.029 1.00 80.25 197 LEU A O 1
ATOM 1586 N N . ASP A 1 198 ? 1.093 -10.855 -24.904 1.00 70.62 198 ASP A N 1
ATOM 1587 C CA . ASP A 1 198 ? 0.828 -12.064 -25.703 1.00 70.62 198 ASP A CA 1
ATOM 1588 C C . ASP A 1 198 ? 1.874 -12.315 -26.810 1.00 70.62 198 ASP A C 1
ATOM 1590 O O . ASP A 1 198 ? 1.907 -13.382 -27.425 1.00 70.62 198 ASP A O 1
ATOM 1594 N N . ASN A 1 199 ? 2.752 -11.343 -27.083 1.00 62.19 199 ASN A N 1
ATOM 1595 C CA . ASN A 1 199 ? 3.762 -11.394 -28.134 1.00 62.19 199 ASN A CA 1
ATOM 1596 C C . ASN A 1 199 ? 5.195 -11.563 -27.591 1.00 62.19 199 ASN A C 1
ATOM 1598 O O . ASN A 1 199 ? 5.600 -11.027 -26.563 1.00 62.19 199 ASN A O 1
ATOM 1602 N N . THR A 1 200 ? 6.024 -12.298 -28.338 1.00 56.66 200 THR A N 1
ATOM 1603 C CA . THR A 1 200 ? 7.378 -12.739 -27.948 1.00 56.66 200 THR A CA 1
ATOM 1604 C C . THR A 1 200 ? 8.448 -11.636 -27.892 1.00 56.66 200 THR A C 1
ATOM 1606 O O . THR A 1 200 ? 9.632 -11.953 -27.770 1.00 56.66 200 THR A O 1
ATOM 1609 N N . VAL A 1 201 ? 8.056 -10.361 -27.987 1.00 66.62 201 VAL A N 1
ATOM 1610 C CA . VAL A 1 201 ? 8.933 -9.171 -28.026 1.00 66.62 201 VAL A CA 1
ATOM 1611 C C . VAL A 1 201 ? 8.788 -8.359 -26.731 1.00 66.62 201 VAL A C 1
ATOM 1613 O O . VAL A 1 201 ? 8.722 -7.130 -26.729 1.00 66.62 201 VAL A O 1
ATOM 1616 N N . GLY A 1 202 ? 8.674 -9.060 -25.603 1.00 79.69 202 GLY A N 1
ATOM 1617 C CA . GLY A 1 202 ? 8.587 -8.427 -24.294 1.00 79.69 202 GLY A CA 1
ATOM 1618 C C . GLY A 1 202 ? 9.874 -7.670 -23.955 1.00 79.69 202 GLY A C 1
ATOM 1619 O O . GLY A 1 202 ? 10.982 -8.136 -24.230 1.00 79.69 202 GLY A O 1
ATOM 1620 N N . LYS A 1 203 ? 9.717 -6.508 -23.322 1.00 88.31 203 LYS A N 1
ATOM 1621 C CA . LYS A 1 203 ? 10.814 -5.736 -22.733 1.00 88.31 203 LYS A CA 1
ATOM 1622 C C . LYS A 1 203 ? 10.627 -5.674 -21.228 1.00 88.31 203 LYS A C 1
ATOM 1624 O O . LYS A 1 203 ? 9.494 -5.576 -20.759 1.00 88.31 203 LYS A O 1
ATOM 1629 N N . PHE A 1 204 ? 11.729 -5.647 -20.500 1.00 90.06 204 PHE A N 1
ATOM 1630 C CA . PHE A 1 204 ? 11.733 -5.374 -19.073 1.00 90.06 204 PHE A CA 1
ATOM 1631 C C . PHE A 1 204 ? 12.554 -4.131 -18.777 1.00 90.06 204 PHE A C 1
ATOM 1633 O O . PHE A 1 204 ? 13.441 -3.745 -19.538 1.00 90.06 204 PHE A O 1
ATOM 1640 N N . THR A 1 205 ? 12.232 -3.494 -17.665 1.00 92.38 205 THR A N 1
ATOM 1641 C CA . THR A 1 205 ? 13.034 -2.413 -17.119 1.00 92.38 205 THR A CA 1
ATOM 1642 C C . THR A 1 205 ? 13.786 -2.942 -15.917 1.00 92.38 205 THR A C 1
ATOM 1644 O O . THR A 1 205 ? 13.173 -3.471 -14.992 1.00 92.38 205 THR A O 1
ATOM 1647 N N . LEU A 1 206 ? 15.099 -2.765 -15.931 1.00 92.56 206 LEU A N 1
ATOM 1648 C CA . LEU A 1 206 ? 15.982 -3.009 -14.802 1.00 92.56 206 LEU A CA 1
ATOM 1649 C C . LEU A 1 206 ? 16.365 -1.664 -14.189 1.00 92.56 206 LEU A C 1
ATOM 1651 O O . LEU A 1 206 ? 16.602 -0.688 -14.907 1.00 92.56 206 LEU A O 1
ATOM 1655 N N . PHE A 1 207 ? 16.410 -1.597 -12.865 1.00 92.19 207 PHE A N 1
ATOM 1656 C CA . PHE A 1 207 ? 16.869 -0.417 -12.150 1.00 92.19 207 PHE A CA 1
ATOM 1657 C C . PHE A 1 207 ? 17.630 -0.801 -10.888 1.00 92.19 207 PHE A C 1
ATOM 1659 O O . PHE A 1 207 ? 17.387 -1.856 -10.306 1.00 92.19 207 PHE A O 1
ATOM 1666 N N . TYR A 1 208 ? 18.532 0.074 -10.462 1.00 92.25 208 TYR A N 1
ATOM 1667 C CA . TYR A 1 208 ? 19.256 -0.061 -9.207 1.00 92.25 208 TYR A CA 1
ATOM 1668 C C . TYR A 1 208 ? 19.885 1.266 -8.790 1.00 92.25 208 TYR A C 1
ATOM 1670 O O . TYR A 1 208 ? 20.172 2.114 -9.637 1.00 92.25 208 TYR A O 1
ATOM 1678 N N . ASP A 1 209 ? 20.114 1.423 -7.494 1.00 88.19 209 ASP A N 1
ATOM 1679 C CA . ASP A 1 209 ? 20.714 2.614 -6.910 1.00 88.19 209 ASP A CA 1
ATOM 1680 C C . ASP A 1 209 ? 22.195 2.366 -6.607 1.00 88.19 209 ASP A C 1
ATOM 1682 O O . ASP A 1 209 ? 22.567 1.369 -5.989 1.00 88.19 209 ASP A O 1
ATOM 1686 N N . VAL A 1 210 ? 23.057 3.294 -7.030 1.00 83.00 210 VAL A N 1
ATOM 1687 C CA . VAL A 1 210 ? 24.480 3.321 -6.658 1.00 83.00 210 VAL A CA 1
ATOM 1688 C C . VAL A 1 210 ? 24.809 4.709 -6.144 1.00 83.00 210 VAL A C 1
ATOM 1690 O O . VAL A 1 210 ? 24.715 5.672 -6.902 1.00 83.00 210 VAL A O 1
ATOM 1693 N N . ASN A 1 211 ? 25.228 4.809 -4.880 1.00 80.19 211 ASN A N 1
ATOM 1694 C CA . ASN A 1 211 ? 25.553 6.083 -4.223 1.00 80.19 211 ASN A CA 1
ATOM 1695 C C . ASN A 1 211 ? 24.419 7.120 -4.356 1.00 80.19 211 ASN A C 1
ATOM 1697 O O . ASN A 1 211 ? 24.660 8.238 -4.803 1.00 80.19 211 ASN A O 1
ATOM 1701 N N . ASP A 1 212 ? 23.182 6.715 -4.046 1.00 75.88 212 ASP A N 1
ATOM 1702 C CA . ASP A 1 212 ? 21.959 7.531 -4.161 1.00 75.88 212 ASP A CA 1
ATOM 1703 C C . ASP A 1 212 ? 21.618 8.006 -5.589 1.00 75.88 212 ASP A C 1
ATOM 1705 O O . ASP A 1 212 ? 20.719 8.824 -5.791 1.00 75.88 212 ASP A O 1
ATOM 1709 N N . VAL A 1 213 ? 22.296 7.466 -6.608 1.00 81.38 213 VAL A N 1
ATOM 1710 C CA . VAL A 1 213 ? 21.984 7.710 -8.018 1.00 81.38 213 VAL A CA 1
ATOM 1711 C C . VAL A 1 213 ? 21.272 6.498 -8.599 1.00 81.38 213 VAL A C 1
ATOM 1713 O O . VAL A 1 213 ? 21.863 5.429 -8.781 1.00 81.38 213 VAL A O 1
ATOM 1716 N N . LYS A 1 214 ? 19.998 6.695 -8.944 1.00 85.69 214 LYS A N 1
ATOM 1717 C CA . LYS A 1 214 ? 19.158 5.674 -9.566 1.00 85.69 214 LYS A CA 1
ATOM 1718 C C . LYS A 1 214 ? 19.515 5.489 -11.032 1.00 85.69 214 LYS A C 1
ATOM 1720 O O . LYS A 1 214 ? 19.353 6.394 -11.849 1.00 85.69 214 LYS A O 1
ATOM 1725 N N . LYS A 1 215 ? 19.962 4.289 -11.383 1.00 90.19 215 LYS A N 1
ATOM 1726 C CA . LYS A 1 215 ? 20.196 3.861 -12.764 1.00 90.19 215 LYS A CA 1
ATOM 1727 C C . LYS A 1 215 ? 19.009 3.045 -13.254 1.00 90.19 215 LYS A C 1
ATOM 1729 O O . LYS A 1 215 ? 18.433 2.261 -12.504 1.00 90.19 215 LYS A O 1
ATOM 1734 N N . ARG A 1 216 ? 18.631 3.226 -14.521 1.00 91.19 216 ARG A N 1
ATOM 1735 C CA . ARG A 1 216 ? 17.504 2.528 -15.156 1.00 91.19 216 ARG A CA 1
ATOM 1736 C C . ARG A 1 216 ? 17.823 2.239 -16.618 1.00 91.19 216 ARG A C 1
ATOM 1738 O O . ARG A 1 216 ? 18.301 3.123 -17.317 1.00 91.19 216 ARG A O 1
ATOM 1745 N N . GLU A 1 217 ? 17.517 1.032 -17.073 1.00 90.50 217 GLU A N 1
ATOM 1746 C CA . GLU A 1 217 ? 17.714 0.607 -18.462 1.00 90.50 217 GLU A CA 1
ATOM 1747 C C . GLU A 1 217 ? 16.555 -0.290 -18.901 1.00 90.50 217 GLU A C 1
ATOM 1749 O O . GLU A 1 217 ? 16.030 -1.080 -18.110 1.00 90.50 217 GLU A O 1
ATOM 1754 N N . LYS A 1 218 ? 16.136 -0.157 -20.162 1.00 91.38 218 LYS A N 1
ATOM 1755 C CA . LYS A 1 218 ? 15.068 -0.977 -20.744 1.00 91.38 218 LYS A CA 1
ATOM 1756 C C . LYS A 1 218 ? 15.683 -1.973 -21.720 1.00 91.38 218 LYS A C 1
ATOM 1758 O O . LYS A 1 218 ? 16.204 -1.570 -22.753 1.00 91.38 218 LYS A O 1
ATOM 1763 N N . MET A 1 219 ? 15.568 -3.261 -21.419 1.00 88.12 219 MET A N 1
ATOM 1764 C CA . MET A 1 219 ? 16.179 -4.352 -22.186 1.00 88.12 219 MET A CA 1
ATOM 1765 C C . MET A 1 219 ? 15.107 -5.247 -22.815 1.00 88.12 219 MET A C 1
ATOM 1767 O O . MET A 1 219 ? 13.968 -5.297 -22.337 1.00 88.12 219 MET A O 1
ATOM 1771 N N . SER A 1 220 ? 15.441 -5.942 -23.903 1.00 87.31 220 SER A N 1
ATOM 1772 C CA . SER A 1 220 ? 14.532 -6.904 -24.528 1.00 87.31 220 SER A CA 1
ATOM 1773 C C . SER A 1 220 ? 14.790 -8.309 -23.997 1.00 87.31 220 SER A C 1
ATOM 1775 O O . SER A 1 220 ? 15.933 -8.739 -23.876 1.00 87.31 220 SER A O 1
ATOM 1777 N N . PHE A 1 221 ? 13.735 -9.092 -23.749 1.00 83.62 221 PHE A N 1
ATOM 1778 C CA . PHE A 1 221 ? 13.908 -10.511 -23.413 1.00 83.62 221 PHE A CA 1
ATOM 1779 C C . PHE A 1 221 ? 14.540 -11.311 -24.564 1.00 83.62 221 PHE A C 1
ATOM 1781 O O . PHE A 1 221 ? 15.130 -12.364 -24.330 1.00 83.62 221 PHE A O 1
ATOM 1788 N N . SER A 1 222 ? 14.429 -10.831 -25.810 1.00 81.69 222 SER A N 1
ATOM 1789 C CA . SER A 1 222 ? 15.093 -11.446 -26.968 1.00 81.69 222 SER A CA 1
ATOM 1790 C C . SER A 1 222 ? 16.612 -11.435 -26.855 1.00 81.69 222 SER A C 1
ATOM 1792 O O . SER A 1 222 ? 17.245 -12.368 -27.343 1.00 81.69 222 SER A O 1
ATOM 1794 N N . ASP A 1 223 ? 17.177 -10.433 -26.179 1.00 78.31 223 ASP A N 1
ATOM 1795 C CA . ASP A 1 223 ? 18.626 -10.234 -26.070 1.00 78.31 223 ASP A CA 1
ATOM 1796 C C . ASP A 1 223 ? 19.286 -11.384 -25.287 1.00 78.31 223 ASP A C 1
ATOM 1798 O O . ASP A 1 223 ? 20.464 -11.669 -25.470 1.00 78.31 223 ASP A O 1
ATOM 1802 N N . PHE A 1 224 ? 18.491 -12.116 -24.494 1.00 77.19 224 PHE A N 1
ATOM 1803 C CA . PHE A 1 224 ? 18.900 -13.271 -23.692 1.00 77.19 224 PHE A CA 1
ATOM 1804 C C . PHE A 1 224 ? 18.638 -14.630 -24.368 1.00 77.19 224 PHE A C 1
ATOM 1806 O O . PHE A 1 224 ? 19.060 -15.661 -23.848 1.00 77.19 224 PHE A O 1
ATOM 1813 N N . LYS A 1 225 ? 17.910 -14.676 -25.498 1.00 69.06 225 LYS A N 1
ATOM 1814 C CA . LYS A 1 225 ? 17.582 -15.936 -26.206 1.00 69.06 225 LYS A CA 1
ATOM 1815 C C . LYS A 1 225 ? 18.690 -16.393 -27.154 1.00 69.06 225 LYS A C 1
ATOM 1817 O O . LYS A 1 225 ? 18.819 -17.584 -27.426 1.00 69.06 225 LYS A O 1
ATOM 1822 N N . THR A 1 226 ? 19.454 -15.454 -27.692 1.00 62.03 226 THR A N 1
ATOM 1823 C CA . THR A 1 226 ? 20.613 -15.709 -28.553 1.00 62.03 226 THR A CA 1
ATOM 1824 C C . THR A 1 226 ? 21.888 -15.752 -27.706 1.00 62.03 226 THR A C 1
ATOM 1826 O O . THR A 1 226 ? 22.019 -14.970 -26.777 1.00 62.03 226 THR A O 1
ATOM 1829 N N . MET A 1 227 ? 22.794 -16.690 -28.016 1.00 55.97 227 MET A N 1
ATOM 1830 C CA . MET A 1 227 ? 24.107 -16.953 -27.382 1.00 55.97 227 MET A CA 1
ATOM 1831 C C . MET A 1 227 ? 24.855 -15.700 -26.838 1.00 55.97 227 MET A C 1
ATOM 1833 O O . MET A 1 227 ? 24.698 -14.613 -27.389 1.00 55.97 227 MET A O 1
ATOM 1837 N N . PRO A 1 228 ? 25.748 -15.847 -25.831 1.00 52.88 228 PRO A N 1
ATOM 1838 C CA . PRO A 1 228 ? 26.000 -14.874 -24.749 1.00 52.88 228 PRO A CA 1
ATOM 1839 C C . PRO A 1 228 ? 26.651 -13.521 -25.110 1.00 52.88 228 PRO A C 1
ATOM 1841 O O . PRO A 1 228 ? 26.918 -12.724 -24.219 1.00 52.88 228 PRO A O 1
ATOM 1844 N N . ASN A 1 229 ? 26.886 -13.221 -26.387 1.00 53.41 229 ASN A N 1
ATOM 1845 C CA . ASN A 1 229 ? 27.721 -12.097 -26.829 1.00 53.41 229 ASN A CA 1
ATOM 1846 C C . ASN A 1 229 ? 26.935 -10.894 -27.390 1.00 53.41 229 ASN A C 1
ATOM 1848 O O . ASN A 1 229 ? 27.507 -10.090 -28.120 1.00 53.41 229 ASN A O 1
ATOM 1852 N N . MET A 1 230 ? 25.634 -10.773 -27.106 1.00 63.69 230 MET A N 1
ATOM 1853 C CA . MET A 1 230 ? 24.816 -9.641 -27.587 1.00 63.69 230 MET A CA 1
ATOM 1854 C C . MET A 1 230 ? 24.582 -8.550 -26.540 1.00 63.69 230 MET A C 1
ATOM 1856 O O . MET A 1 230 ? 24.176 -7.453 -26.911 1.00 63.69 230 MET A O 1
ATOM 1860 N N . LEU A 1 231 ? 24.844 -8.826 -25.259 1.00 74.88 231 LEU A N 1
ATOM 1861 C CA . LEU A 1 231 ? 24.807 -7.790 -24.232 1.00 74.88 231 LEU A CA 1
ATOM 1862 C C . LEU A 1 231 ? 26.126 -7.028 -24.253 1.00 74.88 231 LEU A C 1
ATOM 1864 O O . LEU A 1 231 ? 27.186 -7.642 -24.107 1.00 74.88 231 LEU A O 1
ATOM 1868 N N . ASP A 1 232 ? 26.058 -5.712 -24.420 1.00 83.56 232 ASP A N 1
ATOM 1869 C CA . ASP A 1 232 ? 27.247 -4.871 -24.323 1.00 83.56 232 ASP A CA 1
ATOM 1870 C C . ASP A 1 232 ? 27.805 -4.861 -22.881 1.00 83.56 232 ASP A C 1
ATOM 1872 O O . ASP A 1 232 ? 27.131 -5.245 -21.918 1.00 83.56 232 ASP A O 1
ATOM 1876 N N . GLU A 1 233 ? 29.062 -4.436 -22.716 1.00 85.88 233 GLU A N 1
ATOM 1877 C CA . GLU A 1 233 ? 29.730 -4.402 -21.403 1.00 85.88 233 GLU A CA 1
ATOM 1878 C C . GLU A 1 233 ? 28.942 -3.581 -20.369 1.00 85.88 233 GLU A C 1
ATOM 1880 O O . GLU A 1 233 ? 28.918 -3.914 -19.182 1.00 85.88 233 GLU A O 1
ATOM 1885 N N . LYS A 1 234 ? 28.242 -2.529 -20.814 1.00 88.06 234 LYS A N 1
ATOM 1886 C CA . LYS A 1 234 ? 27.410 -1.690 -19.948 1.00 88.06 234 LYS A CA 1
ATOM 1887 C C . LYS A 1 234 ? 26.210 -2.488 -19.433 1.00 88.06 234 LYS A C 1
ATOM 1889 O O . LYS A 1 234 ? 25.934 -2.452 -18.237 1.00 88.06 234 LYS A O 1
ATOM 1894 N N . GLN A 1 235 ? 25.497 -3.198 -20.301 1.00 86.19 235 GLN A N 1
ATOM 1895 C CA . GLN A 1 235 ? 24.333 -4.008 -19.950 1.00 86.19 235 GLN A CA 1
ATOM 1896 C C . GLN A 1 235 ? 24.716 -5.143 -19.001 1.00 86.19 235 GLN A C 1
ATOM 1898 O O . GLN A 1 235 ? 24.021 -5.353 -18.007 1.00 86.19 235 GLN A O 1
ATOM 1903 N N . GLN A 1 236 ? 25.838 -5.823 -19.258 1.00 86.25 236 GLN A N 1
ATOM 1904 C CA . GLN A 1 236 ? 26.361 -6.862 -18.366 1.00 86.25 236 GLN A CA 1
ATOM 1905 C C . GLN A 1 236 ? 26.657 -6.297 -16.972 1.00 86.25 236 GLN A C 1
ATOM 1907 O O . GLN A 1 236 ? 26.137 -6.812 -15.982 1.00 86.25 236 GLN A O 1
ATOM 1912 N N . LEU A 1 237 ? 27.382 -5.176 -16.895 1.00 88.19 237 LEU A N 1
ATOM 1913 C CA . LEU A 1 237 ? 27.676 -4.506 -15.628 1.00 88.19 237 LEU A CA 1
ATOM 1914 C C . LEU A 1 237 ? 26.397 -4.087 -14.883 1.00 88.19 237 LEU A C 1
ATOM 1916 O O . LEU A 1 237 ? 26.301 -4.250 -13.669 1.00 88.19 237 LEU A O 1
ATOM 1920 N N . MET A 1 238 ? 25.391 -3.565 -15.593 1.00 89.75 238 MET A N 1
ATOM 1921 C CA . MET A 1 238 ? 24.108 -3.194 -14.983 1.00 89.75 238 MET A CA 1
ATOM 1922 C C . MET A 1 238 ? 23.368 -4.400 -14.393 1.00 89.75 238 MET A C 1
ATOM 1924 O O . MET A 1 238 ? 22.788 -4.290 -13.312 1.00 89.75 238 MET A O 1
ATOM 1928 N N . ILE A 1 239 ? 23.390 -5.543 -15.082 1.00 87.69 239 ILE A N 1
ATOM 1929 C CA . ILE A 1 239 ? 22.779 -6.788 -14.602 1.00 87.69 239 ILE A CA 1
ATOM 1930 C C . ILE A 1 239 ? 23.516 -7.302 -13.365 1.00 87.69 239 ILE A C 1
ATOM 1932 O O . ILE A 1 239 ? 22.870 -7.660 -12.383 1.00 87.69 239 ILE A O 1
ATOM 1936 N N . GLU A 1 240 ? 24.850 -7.309 -13.383 1.00 87.94 240 GLU A N 1
ATOM 1937 C CA . GLU A 1 240 ? 25.661 -7.744 -12.244 1.00 87.94 240 GLU A CA 1
ATOM 1938 C C . GLU A 1 240 ? 25.403 -6.898 -10.994 1.00 87.94 240 GLU A C 1
ATOM 1940 O O . GLU A 1 240 ? 25.163 -7.450 -9.920 1.00 87.94 240 GLU A O 1
ATOM 1945 N N . GLU A 1 241 ? 25.399 -5.570 -11.124 1.00 89.75 241 GLU A N 1
ATOM 1946 C CA . GLU A 1 241 ? 25.134 -4.664 -10.001 1.00 89.75 241 GLU A CA 1
ATOM 1947 C C . GLU A 1 241 ? 23.705 -4.810 -9.466 1.00 89.75 241 GLU A C 1
ATOM 1949 O O . GLU A 1 241 ? 23.498 -4.913 -8.254 1.00 89.75 241 GLU A O 1
ATOM 1954 N N . CYS A 1 242 ? 22.712 -4.907 -10.355 1.00 88.75 242 CYS A N 1
ATOM 1955 C CA . CYS A 1 242 ? 21.335 -5.161 -9.942 1.00 88.75 242 CYS A CA 1
ATOM 1956 C C . CYS A 1 242 ? 21.200 -6.509 -9.221 1.00 88.75 242 CYS A C 1
ATOM 1958 O O . CYS A 1 242 ? 20.540 -6.580 -8.186 1.00 88.75 242 CYS A O 1
ATOM 1960 N N . ASN A 1 243 ? 21.839 -7.572 -9.719 1.00 86.56 243 ASN A N 1
ATOM 1961 C CA . ASN A 1 243 ? 21.802 -8.892 -9.088 1.00 86.56 243 ASN A CA 1
ATOM 1962 C C . ASN A 1 243 ? 22.437 -8.877 -7.695 1.00 86.56 243 ASN A C 1
ATOM 1964 O O . ASN A 1 243 ? 21.859 -9.438 -6.765 1.00 86.56 243 ASN A O 1
ATOM 1968 N N . LYS A 1 244 ? 23.580 -8.200 -7.513 1.00 86.25 244 LYS A N 1
ATOM 1969 C CA . LYS A 1 244 ? 24.205 -8.040 -6.187 1.00 86.25 244 LYS A CA 1
ATOM 1970 C C . LYS A 1 244 ? 23.221 -7.439 -5.180 1.00 86.25 244 LYS A C 1
ATOM 1972 O O . LYS A 1 244 ? 23.079 -7.974 -4.083 1.00 86.25 244 LYS A O 1
ATOM 1977 N N . LEU A 1 245 ? 22.503 -6.388 -5.580 1.00 83.56 245 LEU A N 1
ATOM 1978 C CA . LEU A 1 245 ? 21.525 -5.698 -4.732 1.00 83.56 245 LEU A CA 1
ATOM 1979 C C . LEU A 1 245 ? 20.217 -6.478 -4.539 1.00 83.56 245 LEU A C 1
ATOM 1981 O O . LEU A 1 245 ? 19.570 -6.360 -3.498 1.00 83.56 245 LEU A O 1
ATOM 1985 N N . LEU A 1 246 ? 19.815 -7.295 -5.513 1.00 79.56 246 LEU A N 1
ATOM 1986 C CA . LEU A 1 246 ? 18.679 -8.210 -5.376 1.00 79.56 246 LEU A CA 1
ATOM 1987 C C . LEU A 1 246 ? 18.966 -9.329 -4.364 1.00 79.56 246 LEU A C 1
ATOM 1989 O O . LEU A 1 246 ? 18.064 -9.732 -3.634 1.00 79.56 246 LEU A O 1
ATOM 1993 N N . HIS A 1 247 ? 20.211 -9.805 -4.284 1.00 68.25 247 HIS A N 1
ATOM 1994 C CA . HIS A 1 247 ? 20.618 -10.863 -3.354 1.00 68.25 247 HIS A CA 1
ATOM 1995 C C . HIS A 1 247 ? 20.924 -10.375 -1.928 1.00 68.25 247 HIS A C 1
ATOM 1997 O O . HIS A 1 247 ? 20.992 -11.193 -1.013 1.00 68.25 247 HIS A O 1
ATOM 2003 N N . SER A 1 248 ? 21.105 -9.070 -1.714 1.00 52.97 248 SER A N 1
ATOM 2004 C CA . SER A 1 248 ? 21.497 -8.496 -0.418 1.00 52.97 248 SER A CA 1
ATOM 2005 C C . SER A 1 248 ? 20.336 -7.966 0.438 1.00 52.97 248 SER A C 1
ATOM 2007 O O . SER A 1 248 ? 20.581 -7.298 1.444 1.00 52.97 248 SER A O 1
ATOM 2009 N N . SER A 1 249 ? 19.081 -8.186 0.039 1.00 53.62 249 SER A N 1
ATOM 2010 C CA . SER A 1 249 ? 17.952 -7.358 0.491 1.00 53.62 249 SER A CA 1
ATOM 2011 C C . SER A 1 249 ? 16.625 -8.119 0.589 1.00 53.62 249 SER A C 1
ATOM 2013 O O . SER A 1 249 ? 16.514 -9.264 0.160 1.00 53.62 249 SER A O 1
ATOM 2015 N N . ILE A 1 250 ? 15.602 -7.472 1.165 1.00 51.00 250 ILE A N 1
ATOM 2016 C CA . ILE A 1 250 ? 14.234 -8.0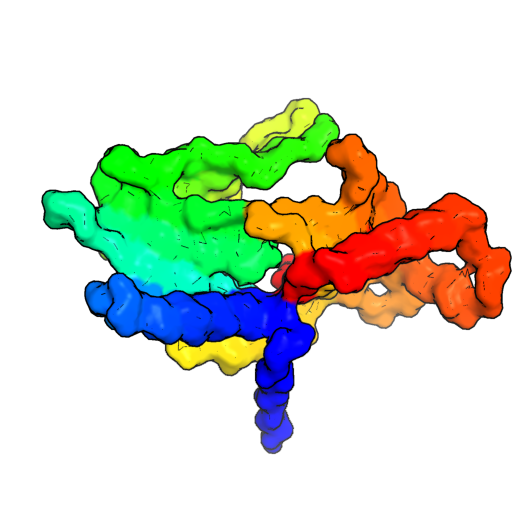09 1.201 1.00 51.00 250 ILE A CA 1
ATOM 2017 C C . ILE A 1 250 ? 13.669 -7.935 -0.215 1.00 51.00 250 ILE A C 1
ATOM 2019 O O . ILE A 1 250 ? 13.546 -6.843 -0.777 1.00 51.00 250 ILE A O 1
ATOM 2023 N N . ILE A 1 251 ? 13.339 -9.093 -0.781 1.00 53.72 251 ILE A N 1
ATOM 2024 C CA . ILE A 1 251 ? 12.674 -9.180 -2.076 1.00 53.72 251 ILE A CA 1
ATOM 2025 C C . ILE A 1 251 ? 11.192 -8.834 -1.874 1.00 53.72 251 ILE A C 1
ATOM 2027 O O . ILE A 1 251 ? 10.634 -9.130 -0.826 1.00 53.72 251 ILE A O 1
ATOM 2031 N N . ALA A 1 252 ? 10.555 -8.192 -2.848 1.00 51.50 252 ALA A N 1
ATOM 2032 C CA . ALA A 1 252 ? 9.111 -8.014 -2.930 1.00 51.50 252 ALA A CA 1
ATOM 2033 C C . ALA A 1 252 ? 8.660 -8.213 -4.380 1.00 51.50 252 ALA A C 1
ATOM 2035 O O . ALA A 1 252 ? 9.265 -7.677 -5.310 1.00 51.50 252 ALA A O 1
ATOM 2036 N N . VAL A 1 253 ? 7.597 -8.981 -4.585 1.00 54.12 253 VAL A N 1
ATOM 2037 C CA . VAL A 1 253 ? 6.988 -9.206 -5.896 1.00 54.12 253 VAL A CA 1
ATOM 2038 C C . VAL A 1 253 ? 5.704 -8.398 -5.944 1.00 54.12 253 VAL A C 1
ATOM 2040 O O . VAL A 1 253 ? 4.754 -8.701 -5.222 1.00 54.12 253 VAL A O 1
ATOM 2043 N N . ALA A 1 254 ? 5.692 -7.357 -6.775 1.00 49.25 254 ALA A N 1
ATOM 2044 C CA . ALA A 1 254 ? 4.508 -6.540 -6.994 1.00 49.25 254 ALA A CA 1
ATOM 2045 C C . ALA A 1 254 ? 3.859 -6.841 -8.341 1.00 49.25 254 ALA A C 1
ATOM 2047 O O . ALA A 1 254 ? 4.530 -6.981 -9.371 1.00 49.25 254 ALA A O 1
ATOM 2048 N N . PHE A 1 255 ? 2.538 -6.905 -8.312 1.00 51.28 255 PHE A N 1
ATOM 2049 C CA . PHE A 1 255 ? 1.686 -7.140 -9.455 1.00 51.28 255 PHE A CA 1
ATOM 2050 C C . PHE A 1 255 ? 0.684 -5.993 -9.548 1.00 51.28 255 PHE A C 1
ATOM 2052 O O . PHE A 1 255 ? 0.199 -5.505 -8.532 1.00 51.28 255 PHE A O 1
ATOM 2059 N N . ARG A 1 256 ? 0.409 -5.525 -10.762 1.00 42.31 256 ARG A N 1
ATOM 2060 C CA . ARG A 1 256 ? -0.550 -4.441 -10.995 1.00 42.31 256 ARG A CA 1
ATOM 2061 C C . ARG A 1 256 ? -1.477 -4.812 -12.148 1.00 42.31 256 ARG A C 1
ATOM 2063 O O . ARG A 1 256 ? -0.978 -5.389 -13.123 1.00 42.31 256 ARG A O 1
ATOM 2070 N N . PRO A 1 257 ? -2.776 -4.483 -12.082 1.00 37.72 257 PRO A N 1
ATOM 2071 C CA . PRO A 1 257 ? -3.582 -4.399 -13.287 1.00 37.72 257 PRO A CA 1
ATOM 2072 C C . PRO A 1 257 ? -3.025 -3.284 -14.186 1.00 37.72 257 PRO A C 1
ATOM 2074 O O . PRO A 1 257 ? -2.526 -2.264 -13.704 1.00 37.72 257 PRO A O 1
ATOM 2077 N N . THR A 1 258 ? -3.010 -3.539 -15.492 1.00 38.66 258 THR A N 1
ATOM 2078 C CA . THR A 1 258 ? -2.639 -2.563 -16.530 1.00 38.66 258 THR A CA 1
ATOM 2079 C C . THR A 1 258 ? -3.853 -1.796 -16.998 1.00 38.66 258 THR A C 1
ATOM 2081 O O . THR A 1 258 ? -4.873 -2.486 -17.230 1.00 38.66 258 THR A O 1
#

Organism: NCBI:txid320908

Foldseek 3Di:
DDDDFFDQDCPAFEQVNLQVVVLVVQLVCCVVVPCFNVFKFKWFKFPADPDPPVCPPDDDDPVRDQSQHMWMWGWDQDPNWTWIWTGRRQDQALDTAIETQVCDPVHPAKDWRDDDPFKTKIWHWYADPVNQWIKIWIWMGGHPDDTDITIMIIGDNDHDDPCRVRNVVVLVVFQKKKKFFADPSSDTAWIKIWGNDPDQFTKIKTWGDDPNDIDIDIGTPVQVVDPDPSQDPVRVVSVVRRVVRSVPGRIHMHGDHD

pLDDT: mean 85.44, std 12.77, range [37.72, 98.44]